Protein AF-R7CDP8-F1 (afdb_monomer_lite)

Foldseek 3Di:
DAAAEDEEEDELVCVQVVLVVLVVVVWAFPDWDWDQDLLRKIWIWTWTDDDRYIYIYIHTDQHAPPDEHEDCCVSPVVCLLVVQCCCFQARGHYPDRPDHPPNVSDDDPPPDGNVNRDDDPVSVVVSVVVVVVVVVVVVVVVVVVVVVVPPPDDDDDDDDDDDDDDDDPVVVVVVLVPDDPVVSVVVVVVVVVVVVVVVVVVVVVVPPPPPDD

pLDDT: mean 76.58, std 20.24, range [25.45, 97.56]

Radius of gyration: 33.91 Å; chains: 1; bounding box: 95×80×56 Å

Secondary structure (DSSP, 8-state):
---EEEEEE--GGGHHHHHHHHHHTT-EEEEEEEEE-TTS-EEEEEEEEETTEEEEEEEEEEPTTTSEEE--TTT-TTHHHHHHHHHHHH--EEE--SS--SS-SS---TT--SGGG---HHHHHHHHHHHHHHHHHHHHHHHHHHHHHSSS----------------THHHHHHHTTS-HHHHHHHHHHHHHHHHHHHHHHHHSSSSSS---

Sequence (213 aa):
MSLKQDFRPLALENLIDTCKEYKEKGYRLDQLLPKLERDNTITLIYTFVLDNEIVNFKIGGIIKNETVVPSVTELFIAAFVFENEAHELYGVNIEGNVLDFKGNFYKFPDGVEAPMTIISPEQLAAREKAAKIAAAKAAREAKAKASRESDGSNESTPDSKTESTGQNTEDLEAKLAGMDPEKAAKVRAAMEAKAKREAARGASAQSESKEGE

Structure (mmCIF, N/CA/C/O backbone):
data_AF-R7CDP8-F1
#
_entry.id   AF-R7CDP8-F1
#
loop_
_atom_site.group_PDB
_atom_site.id
_atom_site.type_symbol
_atom_site.label_atom_id
_atom_site.label_alt_id
_atom_site.label_comp_id
_atom_site.label_asym_id
_atom_site.label_entity_id
_atom_site.label_seq_id
_atom_site.pdbx_PDB_ins_code
_atom_site.Cartn_x
_atom_site.Cartn_y
_atom_site.Cartn_z
_atom_site.occupancy
_atom_site.B_iso_or_equiv
_atom_site.auth_seq_id
_atom_site.auth_comp_id
_atom_site.auth_asym_id
_atom_site.auth_atom_id
_atom_site.pdbx_PDB_model_num
ATOM 1 N N . MET A 1 1 ? -29.433 9.570 6.180 1.00 68.62 1 MET A N 1
ATOM 2 C CA . MET A 1 1 ? -28.187 10.082 6.793 1.00 68.62 1 MET A CA 1
ATOM 3 C C . MET A 1 1 ? -27.175 10.298 5.676 1.00 68.62 1 MET A C 1
ATOM 5 O O . MET A 1 1 ? -27.194 9.515 4.738 1.00 68.62 1 MET A O 1
ATOM 9 N N . SER A 1 2 ? -26.375 11.369 5.718 1.00 85.75 2 SER A N 1
ATOM 10 C CA . SER A 1 2 ? -25.361 11.640 4.684 1.00 85.75 2 SER A CA 1
ATOM 11 C C . SER A 1 2 ? -24.084 10.867 4.994 1.00 85.75 2 SER A C 1
ATOM 13 O O . SER A 1 2 ? -23.598 10.938 6.121 1.00 85.75 2 SER A O 1
ATOM 15 N N . LEU A 1 3 ? -23.542 10.174 3.995 1.00 91.31 3 LEU A N 1
ATOM 16 C CA . LEU A 1 3 ? -22.223 9.551 4.067 1.00 91.31 3 LEU A CA 1
ATOM 17 C C . LEU A 1 3 ? -21.148 10.641 4.187 1.00 91.31 3 LEU A C 1
ATOM 19 O O . LEU A 1 3 ? -21.213 11.647 3.474 1.00 91.31 3 LEU A O 1
ATOM 23 N N . LYS A 1 4 ? -20.175 10.453 5.081 1.00 93.12 4 LYS A N 1
ATOM 24 C CA . LYS A 1 4 ? -18.991 11.309 5.213 1.00 93.12 4 LYS A CA 1
ATOM 25 C C . LYS A 1 4 ? -17.770 10.513 4.785 1.00 93.12 4 LYS A C 1
ATOM 27 O O . LYS A 1 4 ? -17.498 9.466 5.360 1.00 93.12 4 LYS A O 1
ATOM 32 N N . GLN A 1 5 ? -17.043 11.017 3.796 1.00 95.12 5 GLN A N 1
ATOM 33 C CA . GLN A 1 5 ? -15.821 10.390 3.312 1.00 95.12 5 GLN A CA 1
ATOM 34 C C . GLN A 1 5 ? -14.674 11.390 3.342 1.00 95.12 5 GLN A C 1
ATOM 36 O O . GLN A 1 5 ? -14.815 12.507 2.846 1.00 95.12 5 GLN A O 1
ATOM 41 N N . ASP A 1 6 ? -13.544 10.965 3.897 1.00 94.19 6 ASP A N 1
ATOM 42 C CA . ASP A 1 6 ? -12.337 11.775 4.007 1.00 94.19 6 ASP A CA 1
ATOM 43 C C . ASP A 1 6 ? -11.103 11.015 3.506 1.00 94.19 6 ASP A C 1
ATOM 45 O O . ASP A 1 6 ? -11.045 9.782 3.565 1.00 94.19 6 ASP A O 1
ATOM 49 N N . PHE A 1 7 ? -10.118 11.755 2.998 1.00 96.06 7 PHE A N 1
ATOM 50 C CA . PHE A 1 7 ? -8.850 11.224 2.504 1.00 96.06 7 PHE A CA 1
ATOM 51 C C . PHE A 1 7 ? -7.688 11.964 3.158 1.00 96.06 7 PHE A C 1
ATOM 53 O O . PHE A 1 7 ? -7.497 13.157 2.929 1.00 96.06 7 PHE A O 1
ATOM 60 N N . ARG A 1 8 ? -6.868 11.234 3.912 1.00 96.06 8 ARG A N 1
ATOM 61 C CA . ARG A 1 8 ? -5.763 11.787 4.697 1.00 96.06 8 ARG A CA 1
ATOM 62 C C . ARG A 1 8 ? -4.434 11.185 4.255 1.00 96.06 8 ARG A C 1
ATOM 64 O O . ARG A 1 8 ? -4.383 9.985 3.992 1.00 96.06 8 ARG A O 1
ATOM 71 N N . PRO A 1 9 ? -3.356 11.976 4.165 1.00 96.56 9 PRO A N 1
ATOM 72 C CA . PRO A 1 9 ? -2.021 11.410 4.039 1.00 96.56 9 PRO A CA 1
ATOM 73 C C . PRO A 1 9 ? -1.646 10.685 5.338 1.00 96.56 9 PRO A C 1
ATOM 75 O O . PRO A 1 9 ? -2.019 11.121 6.427 1.00 96.56 9 PRO A O 1
ATOM 78 N N . LEU A 1 10 ? -0.900 9.593 5.216 1.00 96.12 10 LEU A N 1
ATOM 79 C CA . LEU A 1 10 ? -0.328 8.856 6.333 1.00 96.12 10 LEU A CA 1
ATOM 80 C C . LEU A 1 10 ? 1.113 8.481 5.987 1.00 96.12 10 LEU A C 1
ATOM 82 O O . LEU A 1 10 ? 1.390 8.021 4.881 1.00 96.12 10 LEU A O 1
ATOM 86 N N . ALA A 1 11 ? 2.026 8.709 6.927 1.00 95.69 11 ALA A N 1
ATOM 87 C CA . ALA A 1 11 ? 3.403 8.251 6.801 1.00 95.69 11 ALA A CA 1
ATOM 88 C C . ALA A 1 11 ? 3.482 6.755 7.135 1.00 95.69 11 ALA A C 1
ATOM 90 O O . ALA A 1 11 ? 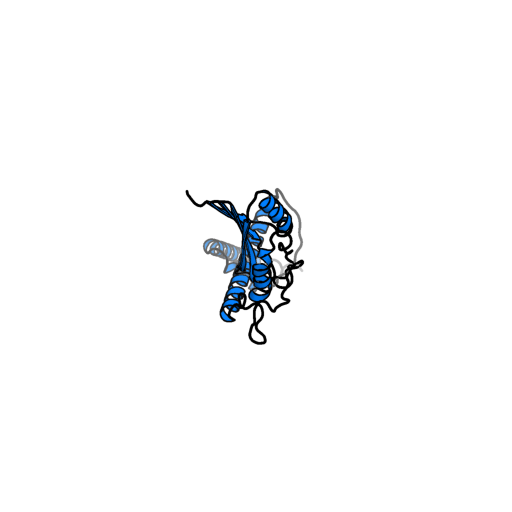2.752 6.282 8.010 1.00 95.69 11 ALA A O 1
ATOM 91 N N . LEU A 1 12 ? 4.345 6.015 6.437 1.00 93.62 12 LEU A N 1
ATOM 92 C CA . LEU A 1 12 ? 4.417 4.555 6.541 1.00 93.62 12 LEU A CA 1
ATOM 93 C C . LEU A 1 12 ? 4.758 4.097 7.965 1.00 93.62 12 LEU A C 1
ATOM 95 O O . LEU A 1 12 ? 4.159 3.153 8.471 1.00 93.62 12 LEU A O 1
ATOM 99 N N . GLU A 1 13 ? 5.656 4.811 8.639 1.00 94.62 13 GLU A N 1
ATOM 100 C CA . GLU A 1 13 ? 6.064 4.561 10.021 1.00 94.62 13 GLU A CA 1
ATOM 101 C C . GLU A 1 13 ? 4.899 4.621 11.022 1.00 94.62 13 GLU A C 1
ATOM 103 O O . GLU A 1 13 ? 4.917 3.926 12.033 1.00 94.62 13 GLU A O 1
ATOM 108 N N . ASN A 1 14 ? 3.849 5.387 10.711 1.00 95.44 14 ASN A N 1
ATOM 109 C CA . ASN A 1 14 ? 2.683 5.566 11.575 1.00 95.44 14 ASN A CA 1
ATOM 110 C C . ASN A 1 14 ? 1.542 4.585 11.247 1.00 95.44 14 ASN A C 1
ATOM 112 O O . ASN A 1 14 ? 0.471 4.670 11.856 1.00 95.44 14 ASN A O 1
ATOM 116 N N . LEU A 1 15 ? 1.729 3.675 10.280 1.00 94.50 15 LEU A N 1
ATOM 117 C CA . LEU A 1 15 ? 0.687 2.758 9.807 1.00 94.50 15 LEU A CA 1
ATOM 118 C C . LEU A 1 15 ? 0.131 1.888 10.937 1.00 94.50 15 LEU A C 1
ATOM 120 O O . LEU A 1 15 ? -1.082 1.854 11.151 1.00 94.50 15 LEU A O 1
ATOM 124 N N . ILE A 1 16 ? 1.010 1.202 11.668 1.00 95.38 16 ILE A N 1
ATOM 125 C CA . ILE A 1 16 ? 0.607 0.246 12.706 1.00 95.38 16 ILE A CA 1
ATOM 126 C C . ILE A 1 16 ? -0.100 0.952 13.863 1.00 95.38 16 ILE A C 1
ATOM 128 O O . ILE A 1 16 ? -1.142 0.483 14.321 1.00 95.38 16 ILE A O 1
ATOM 132 N N . ASP A 1 17 ? 0.421 2.095 14.304 1.00 96.44 17 ASP A N 1
ATOM 133 C CA . ASP A 1 17 ? -0.170 2.846 15.412 1.00 96.44 17 ASP A CA 1
ATOM 134 C C . ASP A 1 17 ? -1.534 3.430 15.029 1.00 96.44 17 ASP A C 1
ATOM 136 O O . ASP A 1 17 ? -2.492 3.301 15.791 1.00 96.44 17 ASP A O 1
ATOM 140 N N . THR A 1 18 ? -1.673 3.940 13.801 1.00 95.25 18 THR A N 1
ATOM 141 C CA . THR A 1 18 ? -2.971 4.390 13.272 1.00 95.25 18 THR A CA 1
ATOM 142 C C . THR A 1 18 ? -3.966 3.229 13.194 1.00 95.25 18 THR A C 1
ATOM 144 O O . THR A 1 18 ? -5.123 3.370 13.585 1.00 95.25 18 THR A O 1
ATOM 147 N N . CYS A 1 19 ? -3.530 2.052 12.738 1.00 95.25 19 CYS A N 1
ATOM 148 C CA . CYS A 1 19 ? -4.379 0.863 12.676 1.00 95.25 19 CYS A CA 1
ATOM 149 C C . CYS A 1 19 ? -4.871 0.426 14.063 1.00 95.25 19 CYS A C 1
ATOM 151 O O . CYS A 1 19 ? -6.047 0.085 14.210 1.00 95.25 19 CYS A O 1
ATOM 153 N N . LYS A 1 20 ? -4.004 0.462 15.084 1.00 95.62 20 LYS A N 1
ATOM 154 C CA . LYS A 1 20 ? -4.381 0.177 16.479 1.00 95.62 20 LYS A CA 1
ATOM 155 C C . LYS A 1 20 ? -5.395 1.191 16.995 1.00 95.62 20 LYS A C 1
ATOM 157 O O . LYS A 1 20 ? -6.452 0.791 17.475 1.00 95.62 20 LYS A O 1
ATOM 162 N N . GLU A 1 21 ? -5.119 2.482 16.819 1.00 96.38 21 GLU A N 1
ATOM 163 C CA . GLU A 1 21 ? -5.999 3.565 17.265 1.00 96.38 21 GLU A CA 1
ATOM 164 C C . GLU A 1 21 ? -7.402 3.447 16.644 1.00 96.38 21 GLU A C 1
ATOM 166 O O . GLU A 1 21 ? -8.415 3.562 17.335 1.00 96.38 21 GLU A O 1
ATOM 171 N N . TYR A 1 22 ? -7.491 3.185 15.337 1.00 95.06 22 TYR A N 1
ATOM 172 C CA . TYR A 1 22 ? -8.781 3.052 14.656 1.00 95.06 22 TYR A CA 1
ATOM 173 C C . TYR A 1 22 ? -9.522 1.773 15.055 1.00 95.06 22 TYR A C 1
ATOM 175 O O . TYR A 1 22 ? -10.747 1.807 15.198 1.00 95.06 22 TYR A O 1
ATOM 183 N N . LYS A 1 23 ? -8.803 0.677 15.323 1.00 93.94 23 LYS A N 1
ATOM 184 C CA . LYS A 1 23 ? -9.395 -0.544 15.885 1.00 93.94 23 LYS A CA 1
ATOM 185 C C . LYS A 1 23 ? -10.000 -0.292 17.267 1.00 93.94 23 LYS A C 1
ATOM 187 O O . LYS A 1 23 ? -11.128 -0.708 17.517 1.00 93.94 23 LYS A O 1
ATOM 192 N N . GLU A 1 24 ? -9.284 0.411 18.145 1.00 95.88 24 GLU A N 1
ATOM 193 C CA . GLU A 1 24 ? -9.761 0.768 19.491 1.00 95.88 24 GLU A CA 1
ATOM 194 C C . GLU A 1 24 ? -10.979 1.697 19.451 1.00 95.88 24 GLU A C 1
ATOM 196 O O . GLU A 1 24 ? -11.905 1.544 20.246 1.00 95.88 24 GLU A O 1
ATOM 201 N N . LYS A 1 25 ? -11.032 2.608 18.473 1.00 95.00 25 LYS A N 1
ATOM 202 C CA . LYS A 1 25 ? -12.205 3.456 18.201 1.00 95.00 25 LYS A CA 1
ATOM 203 C C . LYS A 1 25 ? -13.404 2.695 17.616 1.00 95.00 25 LYS A C 1
ATOM 205 O O . LYS A 1 25 ? -14.464 3.291 17.448 1.00 95.00 25 LYS A O 1
ATOM 210 N N . GLY A 1 26 ? -13.252 1.409 17.294 1.00 94.94 26 GLY A N 1
ATOM 211 C CA . GLY A 1 26 ? -14.312 0.558 16.750 1.00 94.94 26 GLY A CA 1
ATOM 212 C C . GLY A 1 26 ? -14.450 0.591 15.226 1.00 94.94 26 GLY A C 1
ATOM 213 O O . GLY A 1 26 ? -15.392 0.004 14.695 1.00 94.94 26 GLY A O 1
ATOM 214 N N . TYR A 1 27 ? -13.529 1.238 14.505 1.00 95.88 27 TYR A N 1
ATOM 215 C CA . TYR A 1 27 ? -13.536 1.206 13.045 1.00 95.88 27 TYR A CA 1
ATOM 216 C C . TYR A 1 27 ? -13.178 -0.184 12.528 1.00 95.88 27 TYR A C 1
ATOM 218 O O . TYR A 1 27 ? -12.315 -0.884 13.066 1.00 95.88 27 TYR A O 1
ATOM 226 N N . ARG A 1 28 ? -13.805 -0.557 11.414 1.00 94.88 28 ARG A N 1
ATOM 227 C CA . ARG A 1 28 ? -13.456 -1.762 10.662 1.00 94.88 28 ARG A CA 1
ATOM 228 C C . ARG A 1 28 ? -12.582 -1.378 9.478 1.00 94.88 28 ARG A C 1
ATOM 230 O O . ARG A 1 28 ? -12.890 -0.406 8.792 1.00 94.88 28 ARG A O 1
ATOM 237 N N . LEU A 1 29 ? -11.518 -2.139 9.238 1.00 95.31 29 LEU A N 1
ATOM 238 C CA . LEU A 1 29 ? -10.772 -2.061 7.986 1.00 95.31 29 LEU A CA 1
ATOM 239 C C . LEU A 1 29 ? -11.615 -2.723 6.890 1.00 95.31 29 LEU A C 1
ATOM 241 O O . LEU A 1 29 ? -11.858 -3.927 6.948 1.00 95.31 29 LEU A O 1
ATOM 245 N N . ASP A 1 30 ? -12.094 -1.924 5.943 1.00 94.25 30 ASP A N 1
ATOM 246 C CA . ASP A 1 30 ? -12.987 -2.363 4.864 1.00 94.25 30 ASP A CA 1
ATOM 247 C C . ASP A 1 30 ? -12.199 -2.745 3.606 1.00 94.25 30 ASP A C 1
ATOM 249 O O . ASP A 1 30 ? -12.512 -3.731 2.943 1.00 94.25 30 ASP A O 1
ATOM 253 N N . GLN A 1 31 ? -11.128 -1.999 3.313 1.00 93.19 31 GLN A N 1
ATOM 254 C CA . GLN A 1 31 ? -10.303 -2.218 2.129 1.00 93.19 31 GLN A CA 1
ATOM 255 C C . GLN A 1 31 ? -8.852 -1.768 2.345 1.00 93.19 31 GLN A C 1
ATOM 257 O O . GLN A 1 31 ? -8.588 -0.770 3.019 1.00 93.19 31 GLN A O 1
ATOM 262 N N . LEU A 1 32 ? -7.920 -2.475 1.700 1.00 95.06 32 LEU A N 1
ATOM 263 C CA . LEU A 1 32 ? -6.575 -1.995 1.382 1.00 95.06 32 LEU A CA 1
ATOM 264 C C . LEU A 1 32 ? -6.435 -2.009 -0.143 1.00 95.06 32 LEU A C 1
ATOM 266 O O . LEU A 1 32 ? -6.556 -3.053 -0.777 1.00 95.06 32 LEU A O 1
ATOM 270 N N . LEU A 1 33 ? -6.228 -0.834 -0.737 1.00 94.75 33 LEU A N 1
ATOM 271 C CA . LEU A 1 33 ? -6.136 -0.659 -2.185 1.00 94.75 33 LEU A CA 1
ATOM 272 C C . LEU A 1 33 ? -4.744 -0.158 -2.586 1.00 94.75 33 LEU A C 1
ATOM 274 O O . LEU A 1 33 ? -4.407 0.994 -2.297 1.00 94.75 33 LEU A O 1
ATOM 278 N N . PRO A 1 34 ? -3.963 -0.961 -3.320 1.00 94.88 34 PRO A N 1
ATOM 279 C CA . PRO A 1 34 ? -2.775 -0.489 -4.009 1.00 94.88 34 PRO A CA 1
ATOM 280 C C . PRO A 1 34 ? -3.145 0.273 -5.281 1.00 94.88 34 PRO A C 1
ATOM 282 O O . PRO A 1 34 ? -3.986 -0.146 -6.079 1.00 94.88 34 PRO A O 1
ATOM 285 N N . LYS A 1 35 ? -2.471 1.393 -5.511 1.00 93.69 35 LYS A N 1
ATOM 286 C CA . LYS A 1 35 ? -2.609 2.200 -6.720 1.00 93.69 35 LYS A CA 1
ATOM 287 C C . LYS A 1 35 ? -1.232 2.510 -7.284 1.00 93.69 35 LYS A C 1
ATOM 289 O O . LYS A 1 35 ? -0.433 3.171 -6.630 1.00 93.69 35 LYS A O 1
ATOM 294 N N . LEU A 1 36 ? -0.980 2.084 -8.520 1.00 91.62 36 LEU A N 1
ATOM 295 C CA . LEU A 1 36 ? 0.215 2.489 -9.255 1.00 91.62 36 LEU A CA 1
ATOM 296 C C . LEU A 1 36 ? 0.100 3.967 -9.653 1.00 91.62 36 LEU A C 1
ATOM 298 O O . LEU A 1 36 ? -0.833 4.369 -10.356 1.00 91.62 36 LEU A O 1
ATOM 302 N N . GLU A 1 37 ? 1.069 4.769 -9.236 1.00 90.44 37 GLU A N 1
ATOM 303 C CA . GLU A 1 37 ? 1.165 6.176 -9.588 1.00 90.44 37 GLU A CA 1
ATOM 304 C C . GLU A 1 37 ? 1.924 6.392 -10.908 1.00 90.44 37 GLU A C 1
ATOM 306 O O . GLU A 1 37 ? 2.454 5.480 -11.557 1.00 90.44 37 GLU A O 1
ATOM 311 N N . ARG A 1 38 ? 1.918 7.643 -11.380 1.00 85.00 38 ARG A N 1
ATOM 312 C CA . ARG A 1 38 ? 2.560 8.016 -12.651 1.00 85.00 38 ARG A CA 1
ATOM 313 C C . ARG A 1 38 ? 4.085 7.947 -12.600 1.00 85.00 38 ARG A C 1
ATOM 315 O O . ARG A 1 38 ? 4.700 7.756 -13.644 1.00 85.00 38 ARG A O 1
ATOM 322 N N . ASP A 1 39 ? 4.659 8.105 -11.417 1.00 83.62 39 ASP A N 1
ATOM 323 C CA . ASP A 1 39 ? 6.095 8.050 -11.132 1.00 83.62 39 ASP A CA 1
ATOM 324 C C . ASP A 1 39 ? 6.602 6.626 -10.839 1.00 83.62 39 ASP A C 1
ATOM 326 O O . ASP A 1 39 ? 7.742 6.455 -10.427 1.00 83.62 39 ASP A O 1
ATOM 330 N N . ASN A 1 40 ? 5.768 5.608 -11.088 1.00 83.56 40 ASN A N 1
ATOM 331 C CA . ASN A 1 40 ? 6.022 4.189 -10.820 1.00 83.56 40 ASN A CA 1
ATOM 332 C C . ASN A 1 40 ? 6.113 3.813 -9.336 1.00 83.56 40 ASN A C 1
ATOM 334 O O . ASN A 1 40 ? 6.419 2.659 -9.031 1.00 83.56 40 ASN A O 1
ATOM 338 N N . THR A 1 41 ? 5.788 4.732 -8.428 1.00 91.44 41 THR A N 1
ATOM 339 C CA . THR A 1 41 ? 5.554 4.390 -7.024 1.00 91.44 41 THR A CA 1
ATOM 340 C C . THR A 1 41 ? 4.155 3.810 -6.844 1.00 91.44 41 THR A C 1
ATOM 342 O O . THR A 1 41 ? 3.268 3.968 -7.689 1.00 91.44 41 THR A O 1
ATOM 345 N N . ILE A 1 42 ? 3.948 3.109 -5.740 1.00 93.94 42 ILE A N 1
ATOM 346 C CA . ILE A 1 42 ? 2.654 2.584 -5.334 1.00 93.94 42 ILE A CA 1
ATOM 347 C C . ILE A 1 42 ? 2.158 3.426 -4.161 1.00 93.94 42 ILE A C 1
ATOM 349 O O . ILE A 1 42 ? 2.903 3.758 -3.240 1.00 93.94 42 ILE A O 1
ATOM 353 N N . THR A 1 43 ? 0.882 3.791 -4.208 1.00 96.06 43 THR A N 1
ATOM 354 C CA . THR A 1 43 ? 0.165 4.348 -3.064 1.00 96.06 43 THR A CA 1
ATOM 355 C C . THR A 1 43 ? -0.749 3.277 -2.495 1.00 96.06 43 THR A C 1
ATOM 357 O O . THR A 1 43 ? -1.578 2.733 -3.222 1.00 96.06 43 THR A O 1
ATOM 360 N N . LEU A 1 44 ? -0.620 2.988 -1.204 1.00 96.56 44 LEU A N 1
ATOM 361 C CA . LEU A 1 44 ? -1.543 2.132 -0.469 1.00 96.56 44 LEU A CA 1
ATOM 362 C C . LEU A 1 44 ? -2.620 2.991 0.183 1.00 96.56 44 LEU A C 1
ATOM 364 O O . LEU A 1 44 ? -2.319 3.979 0.854 1.00 96.56 44 LEU A O 1
ATOM 368 N N . ILE A 1 45 ? -3.879 2.624 -0.025 1.00 97.00 45 ILE A N 1
ATOM 369 C CA . ILE A 1 45 ? -5.029 3.302 0.565 1.00 97.00 45 ILE A CA 1
ATOM 370 C C . ILE A 1 45 ? -5.697 2.350 1.550 1.00 97.00 45 ILE A C 1
ATOM 372 O O . ILE A 1 45 ? -6.252 1.338 1.134 1.00 97.00 45 ILE A O 1
ATOM 376 N N . TYR A 1 46 ? -5.649 2.686 2.837 1.00 96.62 46 TYR A N 1
ATOM 377 C CA . TYR A 1 46 ? -6.325 1.952 3.906 1.00 96.62 46 TYR A CA 1
ATOM 378 C C . TYR A 1 46 ? -7.653 2.631 4.221 1.00 96.62 46 TYR A C 1
ATOM 380 O O . TYR A 1 46 ? -7.677 3.790 4.641 1.00 96.62 46 TYR A O 1
ATOM 388 N N . THR A 1 47 ? -8.754 1.916 4.020 1.00 96.75 47 THR A N 1
ATOM 389 C CA . THR A 1 47 ? -10.108 2.438 4.201 1.00 96.75 47 THR A CA 1
ATOM 390 C C . THR A 1 47 ? -10.722 1.879 5.475 1.00 96.75 47 THR A C 1
ATOM 392 O O . THR A 1 47 ? -10.943 0.676 5.603 1.00 96.75 47 THR A O 1
ATOM 395 N N . PHE A 1 48 ? -11.028 2.773 6.410 1.00 96.38 48 PHE A N 1
ATOM 396 C CA . PHE A 1 48 ? -11.682 2.471 7.675 1.00 96.38 48 PHE A CA 1
ATOM 397 C C . PHE A 1 48 ? -13.119 2.976 7.665 1.00 96.38 48 PHE A C 1
ATOM 399 O O . PHE A 1 48 ? -13.372 4.118 7.282 1.00 96.38 48 PHE A O 1
ATOM 406 N N . VAL A 1 49 ? -14.050 2.143 8.126 1.00 95.75 49 VAL A N 1
ATOM 407 C CA . VAL A 1 49 ? -15.483 2.453 8.139 1.00 95.75 49 VAL A CA 1
ATOM 408 C C . VAL A 1 49 ? -16.059 2.283 9.542 1.00 95.75 49 VAL A C 1
ATOM 410 O O . VAL A 1 49 ? -15.868 1.243 10.182 1.00 95.75 49 VAL A O 1
ATOM 413 N N . LEU A 1 50 ? -16.801 3.295 9.992 1.00 95.25 50 LEU A N 1
ATOM 414 C CA . LEU A 1 50 ? -17.622 3.273 11.202 1.00 95.25 50 LEU A CA 1
ATOM 415 C C . LEU A 1 50 ? -18.948 3.988 10.915 1.00 95.25 50 LEU A C 1
ATOM 417 O O . LEU A 1 50 ? -18.967 5.177 10.603 1.00 95.25 50 LEU A O 1
ATOM 421 N N . ASP A 1 51 ? -20.062 3.261 11.002 1.00 93.06 51 ASP A N 1
ATOM 422 C CA . ASP A 1 51 ? -21.404 3.745 10.660 1.00 93.06 51 ASP A CA 1
ATOM 423 C C . ASP A 1 51 ? -21.476 4.425 9.277 1.00 93.06 51 ASP A C 1
ATOM 425 O O . ASP A 1 51 ? -21.430 3.752 8.250 1.00 93.06 51 ASP A O 1
ATOM 429 N N . ASN A 1 52 ? -21.587 5.758 9.243 1.00 92.75 52 ASN A N 1
ATOM 430 C CA . ASN A 1 52 ? -21.654 6.569 8.021 1.00 92.75 52 ASN A CA 1
ATOM 431 C C . ASN A 1 52 ? -20.361 7.364 7.761 1.00 92.75 52 ASN A C 1
ATOM 433 O O . ASN A 1 52 ? -20.369 8.291 6.946 1.00 92.75 52 ASN A O 1
ATOM 437 N N . GLU A 1 53 ? -19.283 7.063 8.483 1.00 95.06 53 GLU A N 1
ATOM 438 C CA . GLU A 1 53 ? -17.974 7.695 8.345 1.00 95.06 53 GLU A CA 1
ATOM 439 C C . GLU A 1 53 ? -16.983 6.736 7.682 1.00 95.06 53 GLU A C 1
ATOM 441 O O . GLU A 1 53 ? -16.791 5.602 8.123 1.00 95.06 53 GLU A O 1
ATOM 446 N N . ILE A 1 54 ? -16.351 7.213 6.610 1.00 96.44 54 ILE A N 1
ATOM 447 C CA . ILE A 1 54 ? -15.314 6.512 5.858 1.00 96.44 54 ILE A CA 1
ATOM 448 C C . ILE A 1 54 ? -14.044 7.360 5.887 1.00 96.44 54 ILE A C 1
ATOM 450 O O . ILE A 1 54 ? -14.006 8.464 5.336 1.00 96.44 54 ILE A O 1
ATOM 454 N N . VAL A 1 55 ? -12.979 6.827 6.475 1.00 96.75 55 VAL A N 1
ATOM 455 C CA . VAL A 1 55 ? -11.665 7.475 6.536 1.00 96.75 55 VAL A CA 1
ATOM 456 C C . VAL A 1 55 ? -10.683 6.686 5.684 1.00 96.75 55 VAL A C 1
ATOM 458 O O . VAL A 1 55 ? -10.484 5.495 5.897 1.00 96.75 55 VAL A O 1
ATOM 461 N N . ASN A 1 56 ? -10.063 7.348 4.712 1.00 97.12 56 ASN A N 1
ATOM 462 C CA . ASN A 1 56 ? -9.101 6.738 3.801 1.00 97.12 56 ASN A CA 1
ATOM 463 C C . ASN A 1 56 ? -7.705 7.298 4.076 1.00 97.12 56 ASN A C 1
ATOM 465 O O . ASN A 1 56 ? -7.452 8.476 3.813 1.00 97.12 56 ASN A O 1
ATOM 469 N N . PHE A 1 57 ? -6.788 6.466 4.553 1.00 97.56 57 PHE A N 1
ATOM 470 C CA . PHE A 1 57 ? -5.389 6.832 4.742 1.00 97.56 57 PHE A CA 1
ATOM 471 C C . PHE A 1 57 ? -4.563 6.468 3.519 1.00 97.56 57 PHE A C 1
ATOM 473 O O . PHE A 1 57 ? -4.569 5.320 3.091 1.00 97.56 57 PHE A O 1
ATOM 480 N N . LYS A 1 58 ? -3.849 7.444 2.960 1.00 97.50 58 LYS A N 1
ATOM 481 C CA . LYS A 1 58 ? -2.990 7.280 1.786 1.00 97.50 58 LYS A CA 1
ATOM 482 C C . LYS A 1 58 ? -1.530 7.261 2.208 1.00 97.50 58 LYS A C 1
ATOM 484 O O . LYS A 1 58 ? -1.025 8.277 2.682 1.00 97.50 58 LYS A O 1
ATOM 489 N N . ILE A 1 59 ? -0.863 6.147 1.951 1.00 96.44 59 ILE A N 1
ATOM 490 C CA . ILE A 1 59 ? 0.578 5.981 2.117 1.00 96.44 59 ILE A CA 1
ATOM 491 C C . ILE A 1 59 ? 1.188 5.931 0.721 1.00 96.44 59 ILE A C 1
ATOM 493 O O . ILE A 1 59 ? 1.000 4.956 -0.000 1.00 96.44 59 ILE A O 1
ATOM 497 N N . GLY A 1 60 ? 1.845 7.013 0.312 1.00 94.44 60 GLY A N 1
ATOM 498 C CA . GLY A 1 60 ? 2.489 7.121 -1.000 1.00 94.44 60 GLY A CA 1
ATOM 499 C C . GLY A 1 60 ? 3.974 6.764 -0.963 1.00 94.44 60 GLY A C 1
ATOM 500 O O . GLY A 1 60 ? 4.564 6.654 0.108 1.00 94.44 60 GLY A O 1
ATOM 501 N N . GLY A 1 61 ? 4.585 6.649 -2.145 1.00 90.75 61 GLY A N 1
ATOM 502 C CA . GLY A 1 61 ? 6.036 6.484 -2.276 1.00 90.75 61 GLY A CA 1
ATOM 503 C C . GLY A 1 61 ? 6.547 5.060 -2.052 1.00 90.75 61 GLY A C 1
ATOM 504 O O . GLY A 1 61 ? 7.743 4.886 -1.853 1.00 90.75 61 GLY A O 1
ATOM 505 N N . ILE A 1 62 ? 5.677 4.047 -2.098 1.00 92.50 62 ILE A N 1
ATOM 506 C CA . ILE A 1 62 ? 6.091 2.647 -1.971 1.00 92.50 62 ILE A CA 1
ATOM 507 C C . ILE A 1 62 ? 6.787 2.216 -3.263 1.00 92.50 62 ILE A C 1
ATOM 509 O O . ILE A 1 62 ? 6.194 2.248 -4.344 1.00 92.50 62 ILE A O 1
ATOM 513 N N . ILE A 1 63 ? 8.049 1.814 -3.158 1.00 89.81 63 ILE A N 1
ATOM 514 C CA . ILE A 1 63 ? 8.847 1.311 -4.275 1.00 89.81 63 ILE A CA 1
ATOM 515 C C . ILE A 1 63 ? 8.826 -0.218 -4.234 1.00 89.81 63 ILE A C 1
ATOM 517 O O . ILE A 1 63 ? 9.078 -0.828 -3.192 1.00 89.81 63 ILE A O 1
ATOM 521 N N . LYS A 1 64 ? 8.523 -0.844 -5.376 1.00 85.56 64 LYS A N 1
ATOM 522 C CA . LYS A 1 64 ? 8.470 -2.308 -5.506 1.00 85.56 64 LYS A CA 1
ATOM 523 C C . LYS A 1 64 ? 9.790 -2.939 -5.081 1.00 85.56 64 LYS A C 1
ATOM 525 O O . LYS A 1 64 ? 10.844 -2.455 -5.484 1.00 85.56 64 LYS A O 1
ATOM 530 N N . ASN A 1 65 ? 9.720 -4.035 -4.332 1.00 79.12 65 ASN A N 1
ATOM 531 C CA . ASN A 1 65 ? 10.875 -4.806 -3.847 1.00 79.12 65 ASN A CA 1
ATOM 532 C C . ASN A 1 65 ? 11.911 -4.020 -3.008 1.00 79.12 65 ASN A C 1
ATOM 534 O O . ASN A 1 65 ? 12.935 -4.589 -2.643 1.00 79.12 65 ASN A O 1
ATOM 538 N N . GLU A 1 66 ? 11.668 -2.746 -2.689 1.00 88.62 66 GLU A N 1
ATOM 539 C CA . GLU A 1 66 ? 12.576 -1.903 -1.900 1.00 88.62 66 GLU A CA 1
ATOM 540 C C . GLU A 1 66 ? 11.902 -1.453 -0.604 1.00 88.62 66 GLU A C 1
ATOM 542 O O . GLU A 1 66 ? 12.444 -1.636 0.484 1.00 88.62 66 GLU A O 1
ATOM 547 N N . THR A 1 67 ? 10.694 -0.895 -0.699 1.00 91.75 67 THR A N 1
ATOM 548 C CA . THR A 1 67 ? 9.961 -0.440 0.480 1.00 91.75 67 THR A CA 1
ATOM 549 C C . THR A 1 67 ? 9.246 -1.610 1.144 1.00 91.75 67 THR A C 1
ATOM 551 O O . THR A 1 67 ? 8.339 -2.200 0.558 1.00 91.75 67 THR A O 1
ATOM 554 N N . VAL A 1 68 ? 9.636 -1.911 2.382 1.00 94.00 68 VAL A N 1
ATOM 555 C CA . VAL A 1 68 ? 8.975 -2.903 3.237 1.00 94.00 68 VAL A CA 1
ATOM 556 C C . VAL A 1 68 ? 7.771 -2.261 3.919 1.00 94.00 68 VAL A C 1
ATOM 558 O O . VAL A 1 68 ? 7.909 -1.257 4.618 1.00 94.00 68 VAL A O 1
ATOM 561 N N . VAL A 1 69 ? 6.592 -2.848 3.738 1.00 94.06 69 VAL A N 1
ATOM 562 C CA . VAL A 1 69 ? 5.353 -2.435 4.400 1.00 94.06 69 VAL A CA 1
ATOM 563 C C . VAL A 1 69 ? 5.028 -3.443 5.505 1.00 94.06 69 VAL A C 1
ATOM 565 O O . VAL A 1 69 ? 4.955 -4.640 5.226 1.00 94.06 69 VAL A O 1
ATOM 568 N N . PRO A 1 70 ? 4.826 -3.008 6.761 1.00 95.19 70 PRO A N 1
ATOM 569 C CA . PRO A 1 70 ? 4.463 -3.927 7.827 1.00 95.19 70 PRO A CA 1
ATOM 570 C C . PRO A 1 70 ? 3.009 -4.392 7.663 1.00 95.19 70 PRO A C 1
ATOM 572 O O . PRO A 1 70 ? 2.115 -3.592 7.370 1.00 95.19 70 PRO A O 1
ATOM 575 N N . SER A 1 71 ? 2.776 -5.683 7.880 1.00 94.56 71 SER A N 1
ATOM 576 C CA . SER A 1 71 ? 1.448 -6.291 7.849 1.00 94.56 71 SER A CA 1
ATOM 577 C C . SER A 1 71 ? 0.581 -5.792 9.000 1.00 94.56 71 SER A C 1
ATOM 579 O O . SER A 1 71 ? 1.031 -5.598 10.131 1.00 94.56 71 SER A O 1
ATOM 581 N N . VAL A 1 72 ? -0.708 -5.639 8.719 1.00 94.31 72 VAL A N 1
ATOM 582 C CA . VAL A 1 72 ? -1.745 -5.320 9.700 1.00 94.31 72 VAL A CA 1
ATOM 583 C C . VAL A 1 72 ? -2.605 -6.539 10.039 1.00 94.31 72 VAL A C 1
ATOM 585 O O . VAL A 1 72 ? -3.578 -6.401 10.782 1.00 94.31 72 VAL A O 1
ATOM 588 N N . THR A 1 73 ? -2.270 -7.736 9.542 1.00 93.06 73 THR A N 1
ATOM 589 C CA . THR A 1 73 ? -3.072 -8.961 9.744 1.00 93.06 73 THR A CA 1
ATOM 590 C C . THR A 1 73 ? -3.223 -9.387 11.201 1.00 93.06 73 THR A C 1
ATOM 592 O O . THR A 1 73 ? -4.273 -9.917 11.564 1.00 93.06 73 THR A O 1
ATOM 595 N N . GLU A 1 74 ? -2.249 -9.096 12.067 1.00 91.50 74 GLU A N 1
ATOM 596 C CA . GLU A 1 74 ? -2.391 -9.315 13.516 1.00 91.50 74 GLU A CA 1
ATOM 597 C C . GLU A 1 74 ? -3.522 -8.467 14.126 1.00 91.50 74 GLU A C 1
ATOM 599 O O . GLU A 1 74 ? -4.201 -8.876 15.072 1.00 91.50 74 GLU A O 1
ATOM 604 N N . LEU A 1 75 ? -3.758 -7.274 13.572 1.00 91.88 75 LEU A N 1
ATOM 605 C CA . LEU A 1 75 ? -4.823 -6.374 14.007 1.00 91.88 75 LEU A CA 1
ATOM 606 C C . LEU A 1 75 ? -6.136 -6.686 13.288 1.00 91.88 75 LEU A C 1
ATOM 608 O O . LEU A 1 75 ? -7.190 -6.736 13.926 1.00 91.88 75 LEU A O 1
ATOM 612 N N . PHE A 1 76 ? -6.079 -6.919 11.984 1.00 92.75 76 PHE A N 1
ATOM 613 C CA . PHE A 1 76 ? -7.228 -7.155 11.125 1.00 92.75 76 PHE A CA 1
ATOM 614 C C . PHE A 1 76 ? -6.971 -8.394 10.281 1.00 92.75 76 PHE A C 1
ATOM 616 O O . PHE A 1 76 ? -6.455 -8.289 9.175 1.00 92.75 76 PHE A O 1
ATOM 623 N N . ILE A 1 77 ? -7.374 -9.570 10.770 1.00 91.19 77 ILE A N 1
ATOM 624 C CA . ILE A 1 77 ? -7.100 -10.825 10.055 1.00 91.19 77 ILE A CA 1
ATOM 625 C C . ILE A 1 77 ? -7.611 -10.794 8.611 1.00 91.19 77 ILE A C 1
ATOM 627 O O . ILE A 1 77 ? -6.919 -11.264 7.723 1.00 91.19 77 ILE A O 1
ATOM 631 N N . ALA A 1 78 ? -8.753 -10.147 8.351 1.00 88.69 78 ALA A N 1
ATOM 632 C CA . ALA A 1 78 ? -9.321 -9.981 7.010 1.00 88.69 78 ALA A CA 1
ATOM 633 C C . ALA A 1 78 ? -8.387 -9.268 6.008 1.00 88.69 78 ALA A C 1
ATOM 635 O O . ALA A 1 78 ? -8.566 -9.429 4.804 1.00 88.69 78 ALA A O 1
ATOM 636 N N . ALA A 1 79 ? -7.372 -8.536 6.484 1.00 92.81 79 ALA A N 1
ATOM 637 C CA . ALA A 1 79 ? -6.375 -7.892 5.637 1.00 92.81 79 ALA A CA 1
ATOM 638 C C . ALA A 1 79 ? -5.508 -8.883 4.852 1.00 92.81 79 ALA A C 1
ATOM 640 O O . ALA A 1 79 ? -4.910 -8.478 3.860 1.00 92.81 79 ALA A O 1
ATOM 641 N N . PHE A 1 80 ? -5.472 -10.169 5.238 1.00 92.56 80 PHE A N 1
ATOM 642 C CA . PHE A 1 80 ? -4.617 -11.159 4.578 1.00 92.56 80 PHE A CA 1
ATOM 643 C C . PHE A 1 80 ? -4.896 -11.227 3.073 1.00 92.56 80 PHE A C 1
ATOM 645 O O . PHE A 1 80 ? -3.958 -11.340 2.293 1.00 92.56 80 PHE A O 1
ATOM 652 N N . VAL A 1 81 ? -6.165 -11.125 2.658 1.00 92.88 81 VAL A N 1
ATOM 653 C CA . VAL A 1 81 ? -6.541 -11.127 1.239 1.00 92.88 81 VAL A CA 1
ATOM 654 C C . VAL A 1 81 ? -5.859 -9.957 0.546 1.00 92.88 81 VAL A C 1
ATOM 656 O O . VAL A 1 81 ? -5.045 -10.162 -0.346 1.00 92.88 81 VAL A O 1
ATOM 659 N N . PHE A 1 82 ? -6.101 -8.740 1.027 1.00 94.25 82 PHE A N 1
ATOM 660 C CA . PHE A 1 82 ? -5.595 -7.530 0.391 1.00 94.25 82 PHE A CA 1
ATOM 661 C C . PHE A 1 82 ? -4.068 -7.433 0.389 1.00 94.25 82 PHE A C 1
ATOM 663 O O . PHE A 1 82 ? -3.488 -6.924 -0.564 1.00 94.25 82 PHE A O 1
ATOM 670 N N . GLU A 1 83 ? -3.403 -7.910 1.440 1.00 94.00 83 GLU A N 1
ATOM 671 C CA . GLU A 1 83 ? -1.942 -7.915 1.510 1.00 94.00 83 GLU A CA 1
ATOM 672 C C . GLU A 1 83 ? -1.338 -8.902 0.503 1.00 94.00 83 GLU A C 1
ATOM 674 O O . GLU A 1 83 ? -0.422 -8.540 -0.235 1.00 94.00 83 GLU A O 1
ATOM 679 N N . ASN A 1 84 ? -1.891 -10.114 0.388 1.00 93.00 84 ASN A N 1
ATOM 680 C CA . ASN A 1 84 ? -1.449 -11.056 -0.642 1.00 93.00 84 ASN A CA 1
ATOM 681 C C . ASN A 1 84 ? -1.751 -10.518 -2.056 1.00 93.00 84 ASN A C 1
ATOM 683 O O . ASN A 1 84 ? -0.899 -10.604 -2.939 1.00 93.00 84 ASN A O 1
ATOM 687 N N . GLU A 1 85 ? -2.912 -9.888 -2.269 1.00 93.31 85 GLU A N 1
ATOM 688 C CA . GLU A 1 85 ? -3.235 -9.213 -3.534 1.00 93.31 85 GLU A CA 1
ATOM 689 C C . GLU A 1 85 ? -2.235 -8.092 -3.855 1.00 93.31 85 GLU A C 1
ATOM 691 O O . GLU A 1 85 ? -1.757 -7.992 -4.984 1.00 93.31 85 GLU A O 1
ATOM 696 N N . ALA A 1 86 ? -1.882 -7.255 -2.878 1.00 93.75 86 ALA A N 1
ATOM 697 C CA . ALA A 1 86 ? -0.928 -6.163 -3.050 1.00 93.75 86 ALA A CA 1
ATOM 698 C C . ALA A 1 86 ? 0.483 -6.666 -3.381 1.00 93.75 86 ALA A C 1
ATOM 700 O O . ALA A 1 86 ? 1.155 -6.100 -4.249 1.00 93.75 86 ALA A O 1
ATOM 701 N N . HIS A 1 87 ? 0.913 -7.748 -2.738 1.00 92.44 87 HIS A N 1
ATOM 702 C CA . HIS A 1 87 ? 2.178 -8.397 -3.049 1.00 92.44 87 HIS A CA 1
ATOM 703 C C . HIS A 1 87 ? 2.177 -8.965 -4.475 1.00 92.44 87 HIS A C 1
ATOM 705 O O . HIS A 1 87 ? 3.055 -8.653 -5.274 1.00 92.44 87 HIS A O 1
ATOM 711 N N . GLU A 1 88 ? 1.157 -9.734 -4.848 1.00 91.12 88 GLU A N 1
ATOM 712 C CA . GLU A 1 88 ? 1.169 -10.499 -6.099 1.00 91.12 88 GLU A CA 1
ATOM 713 C C . GLU A 1 88 ? 0.760 -9.691 -7.336 1.00 91.12 88 GLU A C 1
ATOM 715 O O . GLU A 1 88 ? 1.358 -9.839 -8.403 1.00 91.12 88 GLU A O 1
ATOM 720 N N . LEU A 1 89 ? -0.239 -8.813 -7.217 1.00 91.88 89 LEU A N 1
ATOM 721 C CA . LEU A 1 89 ? -0.711 -7.992 -8.334 1.00 91.88 89 LEU A CA 1
ATOM 722 C C . LEU A 1 89 ? 0.142 -6.743 -8.541 1.00 91.88 89 LEU A C 1
ATOM 724 O O . LEU A 1 89 ? 0.257 -6.281 -9.680 1.00 91.88 89 LEU A O 1
ATOM 728 N N . TYR A 1 90 ? 0.731 -6.200 -7.469 1.00 91.81 90 TYR A N 1
ATOM 729 C CA . TYR A 1 90 ? 1.449 -4.926 -7.510 1.00 91.81 90 TYR A CA 1
ATOM 730 C C . TYR A 1 90 ? 2.937 -5.005 -7.137 1.00 91.81 90 TYR A C 1
ATOM 732 O O . TYR A 1 90 ? 3.670 -4.063 -7.442 1.00 91.81 90 TYR A O 1
ATOM 740 N N . GLY A 1 91 ? 3.422 -6.106 -6.559 1.00 90.62 91 GLY A N 1
ATOM 741 C CA . GLY A 1 91 ? 4.830 -6.241 -6.166 1.00 90.62 91 GLY A CA 1
ATOM 742 C C . GLY A 1 91 ? 5.189 -5.431 -4.918 1.00 90.62 91 GLY A C 1
ATOM 743 O O . GLY A 1 91 ? 6.317 -4.950 -4.792 1.00 90.62 91 GLY A O 1
ATOM 744 N N . VAL A 1 92 ? 4.220 -5.199 -4.029 1.00 92.69 92 VAL A N 1
ATOM 745 C CA . VAL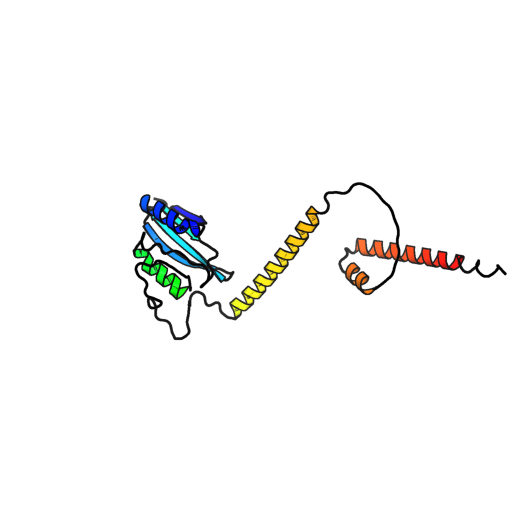 A 1 92 ? 4.465 -4.550 -2.733 1.00 92.69 92 VAL A CA 1
ATOM 746 C C . VAL A 1 92 ? 5.132 -5.554 -1.800 1.00 92.69 92 VAL A C 1
ATOM 748 O O . VAL A 1 92 ? 4.611 -6.648 -1.613 1.00 92.69 92 VAL A O 1
ATOM 751 N N . ASN A 1 93 ? 6.255 -5.184 -1.184 1.00 92.31 93 ASN A N 1
ATOM 752 C CA . ASN A 1 93 ? 6.911 -6.055 -0.216 1.00 92.31 93 ASN A CA 1
ATOM 753 C C . ASN A 1 93 ? 6.227 -5.920 1.152 1.00 92.31 93 ASN A C 1
ATOM 755 O O . ASN A 1 93 ? 6.306 -4.854 1.765 1.00 92.31 93 ASN A O 1
ATOM 759 N N . ILE A 1 94 ? 5.538 -6.969 1.610 1.00 92.38 94 ILE A N 1
ATOM 760 C CA . ILE A 1 94 ? 4.811 -6.970 2.886 1.00 92.38 94 ILE A CA 1
ATOM 761 C C . ILE A 1 94 ? 5.443 -7.984 3.835 1.00 92.38 94 ILE A C 1
ATOM 763 O O . ILE A 1 94 ? 5.623 -9.146 3.476 1.00 92.38 94 ILE A O 1
ATOM 767 N N . GLU A 1 95 ? 5.753 -7.549 5.056 1.00 92.44 95 GLU A N 1
ATOM 768 C CA . GLU A 1 95 ? 6.358 -8.388 6.093 1.00 92.44 95 GLU A CA 1
ATOM 769 C C . GLU A 1 95 ? 5.451 -8.531 7.319 1.00 92.44 95 GLU A C 1
ATOM 771 O O . GLU A 1 95 ? 4.819 -7.573 7.761 1.00 92.44 95 GLU A O 1
ATOM 776 N N . GLY A 1 96 ? 5.424 -9.729 7.912 1.00 88.50 96 GLY A N 1
ATOM 777 C CA . GLY A 1 96 ? 4.640 -10.011 9.122 1.00 88.50 96 GLY A CA 1
ATOM 778 C C . GLY A 1 96 ? 3.230 -10.553 8.868 1.00 88.50 96 GLY A C 1
ATOM 779 O O . GLY A 1 96 ? 2.408 -10.542 9.780 1.00 88.50 96 GLY A O 1
ATOM 780 N N . ASN A 1 97 ? 2.936 -11.034 7.656 1.00 86.88 97 ASN A N 1
ATOM 781 C CA . ASN A 1 97 ? 1.648 -11.657 7.352 1.00 86.88 97 ASN A CA 1
ATOM 782 C C . ASN A 1 97 ? 1.415 -12.900 8.216 1.00 86.88 97 ASN A C 1
ATOM 784 O O . ASN A 1 97 ? 2.176 -13.866 8.164 1.00 86.88 97 ASN A O 1
ATOM 788 N N . VAL A 1 98 ? 0.294 -12.917 8.938 1.00 88.88 98 VAL A N 1
ATOM 789 C CA . VAL A 1 98 ? -0.162 -14.098 9.688 1.00 88.88 98 VAL A CA 1
ATOM 790 C C . VAL A 1 98 ? -0.531 -15.245 8.739 1.00 88.88 98 VAL A C 1
ATOM 792 O O . VAL A 1 98 ? -0.345 -16.415 9.073 1.00 88.88 98 VAL A O 1
ATOM 795 N N . LEU A 1 99 ? -1.049 -14.921 7.549 1.00 89.50 99 LEU A N 1
ATOM 796 C CA . LEU A 1 99 ? -1.456 -15.890 6.535 1.00 89.50 99 LEU A CA 1
ATOM 797 C C . LEU A 1 99 ? -0.905 -15.476 5.163 1.00 89.50 99 LEU A C 1
ATOM 799 O O . LEU A 1 99 ? -1.509 -14.700 4.422 1.00 89.50 99 LEU A O 1
ATOM 803 N N . ASP A 1 100 ? 0.287 -15.985 4.865 1.00 86.44 100 ASP A N 1
ATOM 804 C CA . ASP A 1 100 ? 1.046 -15.721 3.642 1.00 86.44 100 ASP A CA 1
ATOM 805 C C . ASP A 1 100 ? 0.933 -16.901 2.663 1.00 86.44 100 ASP A C 1
ATOM 807 O O . ASP A 1 100 ? 1.276 -18.041 2.996 1.00 86.44 100 ASP A O 1
ATOM 811 N N . PHE A 1 101 ? 0.460 -16.627 1.444 1.00 87.25 101 PHE A N 1
ATOM 812 C CA . PHE A 1 101 ? 0.349 -17.621 0.373 1.00 87.25 101 PHE A CA 1
ATOM 813 C C . PHE A 1 101 ? 1.630 -17.755 -0.462 1.00 87.25 101 PHE A C 1
ATOM 815 O O . PHE A 1 101 ? 1.694 -18.620 -1.341 1.00 87.25 101 PHE A O 1
ATOM 822 N N . LYS A 1 102 ? 2.668 -16.958 -0.182 1.00 83.12 102 LYS A N 1
ATOM 823 C CA . LYS A 1 102 ? 4.001 -17.041 -0.796 1.00 83.12 102 LYS A CA 1
ATOM 824 C C . LYS A 1 102 ? 3.958 -16.985 -2.324 1.00 83.12 102 LYS A C 1
ATOM 826 O O . LYS A 1 102 ? 4.595 -17.800 -2.993 1.00 83.12 102 LYS A O 1
ATOM 831 N N . GLY A 1 103 ? 3.158 -16.074 -2.877 1.00 80.12 103 GLY A N 1
ATOM 832 C CA . GLY A 1 103 ? 3.004 -15.938 -4.328 1.00 80.12 103 GLY A CA 1
ATOM 833 C C . GLY A 1 103 ? 2.062 -16.967 -4.963 1.00 80.12 103 GLY A C 1
ATOM 834 O O . GLY A 1 103 ? 2.207 -17.277 -6.143 1.00 80.12 103 GLY A O 1
ATOM 835 N N . ASN A 1 104 ? 1.151 -17.563 -4.187 1.00 83.44 104 ASN A N 1
ATOM 836 C CA . ASN A 1 104 ? 0.175 -18.541 -4.678 1.00 83.44 104 ASN A CA 1
ATOM 837 C C . ASN A 1 104 ? -1.283 -18.123 -4.466 1.00 83.44 104 ASN A C 1
ATOM 839 O O . ASN A 1 104 ? -2.167 -18.959 -4.674 1.00 83.44 104 ASN A O 1
ATOM 843 N N . PHE A 1 105 ? -1.545 -16.889 -4.035 1.00 88.44 105 PHE A N 1
ATOM 844 C CA . PHE A 1 105 ? -2.902 -16.379 -3.873 1.00 88.44 105 PHE A CA 1
ATOM 845 C C . PHE A 1 105 ? -3.612 -16.286 -5.232 1.00 88.44 105 PHE A C 1
ATOM 847 O O . PHE A 1 105 ? -4.750 -16.732 -5.381 1.00 88.44 105 PHE A O 1
ATOM 854 N N . TYR A 1 106 ? -2.891 -15.834 -6.254 1.00 87.25 106 TYR A N 1
ATOM 855 C CA . TYR A 1 106 ? -3.252 -15.904 -7.658 1.00 87.25 106 TYR A CA 1
ATOM 856 C C . TYR A 1 106 ? -2.282 -16.779 -8.449 1.00 87.25 106 TYR A C 1
ATOM 858 O O . TYR A 1 106 ? -1.152 -17.063 -8.055 1.00 87.25 106 TYR A O 1
ATOM 866 N N . LYS A 1 107 ? -2.752 -17.230 -9.613 1.00 84.00 107 LYS A N 1
ATOM 867 C CA . LYS A 1 107 ? -1.941 -17.952 -10.592 1.00 84.00 107 LYS A CA 1
ATOM 868 C C . LYS A 1 107 ? -1.820 -17.106 -11.844 1.00 84.00 107 LYS A C 1
ATOM 870 O O . LYS A 1 107 ? -2.828 -16.776 -12.468 1.00 84.00 107 LYS A O 1
ATOM 875 N N . PHE A 1 108 ? -0.586 -16.787 -12.208 1.00 78.94 108 PHE A N 1
ATOM 876 C CA . PHE A 1 108 ? -0.265 -16.075 -13.436 1.00 78.94 108 PHE A CA 1
ATOM 877 C C . PHE A 1 108 ? 0.456 -17.000 -14.420 1.00 78.94 108 PHE A C 1
ATOM 879 O O . PHE A 1 108 ? 1.027 -18.011 -14.001 1.00 78.94 108 PHE A O 1
ATOM 886 N N . PRO A 1 109 ? 0.421 -16.685 -15.725 1.00 78.31 109 PRO A N 1
ATOM 887 C CA . PRO A 1 109 ? 1.284 -17.331 -16.704 1.00 78.31 109 PRO A CA 1
ATOM 888 C C . PRO A 1 109 ? 2.767 -17.145 -16.361 1.00 78.31 109 PRO A C 1
ATOM 890 O O . PRO A 1 109 ? 3.144 -16.164 -15.716 1.00 78.31 109 PRO A O 1
ATOM 893 N N . ASP A 1 110 ? 3.608 -18.056 -16.845 1.00 69.75 110 ASP A N 1
ATOM 894 C CA . ASP A 1 110 ? 5.051 -18.008 -16.608 1.00 69.75 110 ASP A CA 1
ATOM 895 C C . ASP A 1 110 ? 5.657 -16.662 -17.045 1.00 69.75 110 ASP A C 1
ATOM 897 O O . ASP A 1 110 ? 5.415 -16.176 -18.153 1.00 69.75 110 ASP A O 1
ATOM 901 N N . GLY A 1 111 ? 6.456 -16.060 -16.159 1.00 71.12 111 GLY A N 1
ATOM 902 C CA . GLY A 1 111 ? 7.136 -14.782 -16.399 1.00 71.12 111 GLY A CA 1
ATOM 903 C C . GLY A 1 111 ? 6.275 -13.530 -16.200 1.00 71.12 111 GLY A C 1
ATOM 904 O O . GLY A 1 111 ? 6.753 -12.427 -16.465 1.00 71.12 111 GLY A O 1
ATOM 905 N N . VAL A 1 112 ? 5.026 -13.666 -15.740 1.00 76.38 112 VAL A N 1
ATOM 906 C CA . VAL A 1 112 ? 4.171 -12.526 -15.381 1.00 76.38 112 VAL A CA 1
ATOM 907 C C . VAL A 1 112 ? 4.263 -12.260 -13.880 1.00 76.38 112 VAL A C 1
ATOM 909 O O . VAL A 1 112 ? 3.710 -13.001 -13.072 1.00 76.38 112 VAL A O 1
ATOM 912 N N . GLU A 1 113 ? 4.919 -11.158 -13.519 1.00 81.38 113 GLU A N 1
ATOM 913 C CA . GLU A 1 113 ? 5.015 -10.655 -12.145 1.00 81.38 113 GLU A CA 1
ATOM 914 C C . GLU A 1 113 ? 4.322 -9.292 -12.030 1.00 81.38 113 GLU A C 1
ATOM 916 O O . GLU A 1 113 ? 4.463 -8.440 -12.912 1.00 81.38 113 GLU A O 1
ATOM 921 N N . ALA A 1 114 ? 3.574 -9.077 -10.943 1.00 84.00 114 ALA A N 1
ATOM 922 C CA . ALA A 1 114 ? 2.888 -7.818 -10.645 1.00 84.00 114 ALA A CA 1
ATOM 923 C C . ALA A 1 114 ? 2.107 -7.219 -11.846 1.00 84.00 114 ALA A C 1
ATOM 925 O O . ALA A 1 114 ? 2.354 -6.070 -12.246 1.00 84.00 114 ALA A O 1
ATOM 926 N N . PRO A 1 115 ? 1.150 -7.963 -12.440 1.00 84.81 115 PRO A N 1
ATOM 927 C CA . PRO A 1 115 ? 0.487 -7.591 -13.693 1.00 84.81 115 PRO A CA 1
ATOM 928 C C . PRO A 1 115 ? -0.218 -6.230 -13.661 1.00 84.81 115 PRO A C 1
ATOM 930 O O . PRO A 1 115 ? -0.270 -5.546 -14.683 1.00 84.81 115 PRO A O 1
ATOM 933 N N . MET A 1 116 ? -0.698 -5.780 -12.496 1.00 87.31 116 MET A N 1
ATOM 934 C CA . MET A 1 116 ? -1.369 -4.478 -12.346 1.00 87.31 116 MET A CA 1
ATOM 935 C C . MET A 1 116 ? -0.404 -3.290 -12.395 1.00 87.31 116 MET A C 1
ATOM 937 O O . MET A 1 116 ? -0.814 -2.132 -12.287 1.00 87.31 116 MET A O 1
ATOM 941 N N . THR A 1 117 ? 0.888 -3.566 -12.570 1.00 83.62 117 THR A N 1
ATOM 942 C CA . THR A 1 117 ? 1.934 -2.553 -12.646 1.00 83.62 117 THR A CA 1
ATOM 943 C C . THR A 1 117 ? 2.731 -2.572 -13.942 1.00 83.62 117 THR A C 1
ATOM 945 O O . THR A 1 117 ? 3.676 -1.789 -14.086 1.00 83.62 117 THR A O 1
ATOM 948 N N . ILE A 1 118 ? 2.347 -3.430 -14.891 1.00 73.00 118 ILE A N 1
ATOM 949 C CA . ILE A 1 118 ? 2.908 -3.442 -16.237 1.00 73.00 118 ILE A CA 1
ATOM 950 C C . ILE A 1 118 ? 2.399 -2.197 -16.962 1.00 73.00 118 ILE A C 1
ATOM 952 O O . ILE A 1 118 ? 1.216 -2.046 -17.262 1.00 73.00 118 ILE A O 1
ATOM 956 N N . ILE A 1 119 ? 3.317 -1.283 -17.240 1.00 69.75 119 ILE A N 1
ATOM 957 C CA . ILE A 1 119 ? 3.075 -0.117 -18.079 1.00 69.75 119 ILE A CA 1
ATOM 958 C C . ILE A 1 119 ? 3.500 -0.527 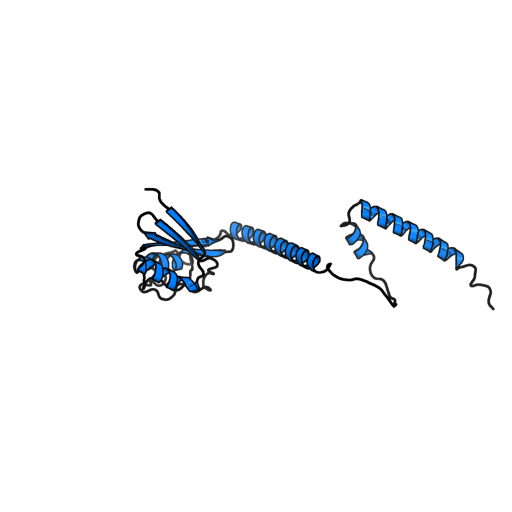-19.487 1.00 69.75 119 ILE A C 1
ATOM 960 O O . ILE A 1 119 ? 4.614 -1.020 -19.658 1.00 69.75 119 ILE A O 1
ATOM 964 N N . SER A 1 120 ? 2.635 -0.362 -20.494 1.00 68.31 120 SER A N 1
ATOM 965 C CA . SER A 1 120 ? 3.010 -0.716 -21.875 1.00 68.31 120 SER A CA 1
ATOM 966 C C . SER A 1 120 ? 4.315 -0.008 -22.287 1.00 68.31 120 SER A C 1
ATOM 968 O O . SER A 1 120 ? 4.571 1.102 -21.809 1.00 68.31 120 SER A O 1
ATOM 970 N N . PRO A 1 121 ? 5.139 -0.583 -23.184 1.00 68.12 121 PRO A N 1
ATOM 971 C CA . PRO A 1 121 ? 6.400 0.034 -23.611 1.00 68.12 121 PRO A CA 1
ATOM 972 C C . PRO A 1 121 ? 6.237 1.482 -24.096 1.00 68.12 121 PRO A C 1
ATOM 974 O O . PRO A 1 121 ? 7.059 2.346 -23.798 1.00 68.12 121 PRO A O 1
ATOM 977 N N . GLU A 1 122 ? 5.126 1.775 -24.773 1.00 71.06 122 GLU A N 1
ATOM 978 C CA . GLU A 1 122 ? 4.770 3.129 -25.206 1.00 71.06 122 GLU A CA 1
ATOM 979 C C . GLU A 1 122 ? 4.461 4.060 -24.028 1.00 71.06 122 GLU A C 1
ATOM 981 O O . GLU A 1 122 ? 4.902 5.210 -24.003 1.00 71.06 122 GLU A O 1
ATOM 986 N N . GLN A 1 123 ? 3.737 3.573 -23.019 1.00 62.22 123 GLN A N 1
ATOM 987 C CA . GLN A 1 123 ? 3.444 4.342 -21.812 1.00 62.22 123 GLN A CA 1
ATOM 988 C C . GLN A 1 123 ? 4.694 4.545 -20.943 1.00 62.22 123 GLN A C 1
ATOM 990 O O . GLN A 1 123 ? 4.819 5.598 -20.320 1.00 62.22 123 GLN A O 1
ATOM 995 N N . LEU A 1 124 ? 5.632 3.594 -20.927 1.00 64.25 124 LEU A N 1
ATOM 996 C CA . LEU A 1 124 ? 6.919 3.742 -20.249 1.00 64.25 124 LEU A CA 1
ATOM 997 C C . LEU A 1 124 ? 7.760 4.816 -20.950 1.00 64.25 124 LEU A C 1
ATOM 999 O O . LEU A 1 124 ? 8.191 5.769 -20.306 1.00 64.25 124 LEU A O 1
ATOM 1003 N N . ALA A 1 125 ? 7.875 4.750 -22.280 1.00 72.00 125 ALA A N 1
ATOM 1004 C CA . ALA A 1 125 ? 8.581 5.752 -23.078 1.00 72.00 125 ALA A CA 1
ATOM 1005 C C . ALA A 1 125 ? 7.959 7.158 -22.953 1.00 72.00 125 ALA A C 1
ATOM 1007 O O . ALA A 1 125 ? 8.671 8.160 -22.826 1.00 72.00 125 ALA A O 1
ATOM 1008 N N . ALA A 1 126 ? 6.625 7.261 -22.940 1.00 72.56 126 ALA A N 1
ATOM 1009 C CA . ALA A 1 126 ? 5.923 8.527 -22.737 1.00 72.56 126 ALA A CA 1
ATOM 1010 C C . ALA A 1 126 ? 6.147 9.098 -21.325 1.00 72.56 126 ALA A C 1
ATOM 1012 O O . ALA A 1 126 ? 6.344 10.309 -21.176 1.00 72.56 126 ALA A O 1
ATOM 1013 N N . ARG A 1 127 ? 6.165 8.243 -20.293 1.00 64.69 127 ARG A N 1
ATOM 1014 C CA . ARG A 1 127 ? 6.448 8.638 -18.904 1.00 64.69 127 ARG A CA 1
ATOM 1015 C C . ARG A 1 127 ? 7.897 9.064 -18.714 1.00 64.69 127 ARG A C 1
ATOM 1017 O O . ARG A 1 127 ? 8.127 10.116 -18.128 1.00 64.69 127 ARG A O 1
ATOM 1024 N N . GLU A 1 128 ? 8.862 8.335 -19.267 1.00 75.88 128 GLU A N 1
ATOM 1025 C CA . GLU A 1 128 ? 10.276 8.727 -19.230 1.00 75.88 128 GLU A CA 1
ATOM 1026 C C . GLU A 1 128 ? 10.512 10.073 -19.923 1.00 75.88 128 GLU A C 1
ATOM 1028 O O . GLU A 1 128 ? 11.236 10.931 -19.408 1.00 75.88 128 GLU A O 1
ATOM 1033 N N . LYS A 1 129 ? 9.859 10.306 -21.071 1.00 75.56 129 LYS A N 1
ATOM 1034 C CA . LYS A 1 129 ? 9.913 11.598 -21.767 1.00 75.56 129 LYS A CA 1
ATOM 1035 C C . LYS A 1 129 ? 9.310 12.717 -20.914 1.00 75.56 129 LYS A C 1
ATOM 1037 O O . LYS A 1 129 ? 9.910 13.786 -20.807 1.00 75.56 129 LYS A O 1
ATOM 1042 N N . ALA A 1 130 ? 8.164 12.478 -20.276 1.00 72.50 130 ALA A N 1
ATOM 1043 C CA . ALA A 1 130 ? 7.519 13.450 -19.394 1.00 72.50 130 ALA A CA 1
ATOM 1044 C C . ALA A 1 130 ? 8.351 13.747 -18.132 1.00 72.50 130 ALA A C 1
ATOM 1046 O O . ALA A 1 130 ? 8.510 14.913 -17.769 1.00 72.50 130 ALA A O 1
ATOM 1047 N N . ALA A 1 131 ? 8.941 12.725 -17.506 1.00 71.12 131 ALA A N 1
ATOM 1048 C CA . ALA A 1 131 ? 9.803 12.861 -16.334 1.00 71.12 131 ALA A CA 1
ATOM 1049 C C . ALA A 1 131 ? 11.079 13.656 -16.652 1.00 71.12 131 ALA A C 1
ATOM 1051 O O . ALA A 1 131 ? 11.441 14.560 -15.901 1.00 71.12 131 ALA A O 1
ATOM 1052 N N . LYS A 1 132 ? 11.714 13.414 -17.810 1.00 79.94 132 LYS A N 1
ATOM 1053 C CA . LYS A 1 132 ? 12.869 14.206 -18.277 1.00 79.94 132 LYS A CA 1
ATOM 1054 C C . LYS A 1 132 ? 12.514 15.680 -18.487 1.00 79.94 132 LYS A C 1
ATOM 1056 O O . LYS A 1 132 ? 13.289 16.558 -18.112 1.00 79.94 132 LYS A O 1
ATOM 1061 N N . ILE A 1 133 ? 11.335 15.965 -19.042 1.00 82.44 133 ILE A N 1
ATOM 1062 C CA . ILE A 1 133 ? 10.856 17.343 -19.229 1.00 82.44 133 ILE A CA 1
ATOM 1063 C C . ILE A 1 133 ? 10.575 18.012 -17.874 1.00 82.44 133 ILE A C 1
ATOM 1065 O O . ILE A 1 133 ? 10.972 19.160 -17.666 1.00 82.44 133 ILE A O 1
ATOM 1069 N N . ALA A 1 134 ? 9.942 17.302 -16.937 1.00 78.62 134 ALA A N 1
ATOM 1070 C CA . ALA A 1 134 ? 9.656 17.810 -15.596 1.00 78.62 134 ALA A CA 1
ATOM 1071 C C . ALA A 1 134 ? 10.940 18.086 -14.796 1.00 78.62 134 ALA A C 1
ATOM 1073 O O . ALA A 1 134 ? 11.076 19.165 -14.221 1.00 78.62 134 ALA A O 1
ATOM 1074 N N . ALA A 1 135 ? 11.914 17.173 -14.831 1.00 79.31 135 ALA A N 1
ATOM 1075 C CA . ALA A 1 135 ? 13.214 17.346 -14.184 1.00 79.31 135 ALA A CA 1
ATOM 1076 C C . ALA A 1 135 ? 13.998 18.531 -14.773 1.00 79.31 135 ALA A C 1
ATOM 1078 O O . ALA A 1 135 ? 14.559 19.338 -14.033 1.00 79.31 135 ALA A O 1
ATOM 1079 N N . ALA A 1 136 ? 13.982 18.703 -16.100 1.00 86.94 136 ALA A N 1
ATOM 1080 C CA . ALA A 1 136 ? 14.614 19.850 -16.751 1.00 86.94 136 ALA A CA 1
ATOM 1081 C C . ALA A 1 136 ? 13.950 21.181 -16.359 1.00 86.94 136 ALA A C 1
ATOM 1083 O O . ALA A 1 136 ? 14.639 22.186 -16.163 1.00 86.94 136 ALA A O 1
ATOM 1084 N N . LYS A 1 137 ? 12.620 21.198 -16.215 1.00 88.62 137 LYS A N 1
ATOM 1085 C CA . LYS A 1 137 ? 11.874 22.376 -15.760 1.00 88.62 137 LYS A CA 1
ATOM 1086 C C . LYS A 1 137 ? 12.170 22.696 -14.293 1.00 88.62 137 LYS A C 1
ATOM 1088 O O . LYS A 1 137 ? 12.516 23.835 -13.996 1.00 88.62 137 LYS A O 1
ATOM 1093 N N . ALA A 1 138 ? 12.141 21.695 -13.414 1.00 85.81 138 ALA A N 1
ATOM 1094 C CA . ALA A 1 138 ? 12.474 21.851 -12.000 1.00 85.81 138 ALA A CA 1
ATOM 1095 C C . ALA A 1 138 ? 13.918 22.344 -11.800 1.00 85.81 138 ALA A C 1
ATOM 1097 O O . ALA A 1 138 ? 14.156 23.255 -11.012 1.00 85.81 138 ALA A O 1
ATOM 1098 N N . ALA A 1 139 ? 14.881 21.830 -12.573 1.00 85.00 139 ALA A N 1
ATOM 1099 C CA . ALA A 1 139 ? 16.269 22.290 -12.527 1.00 85.00 139 ALA A CA 1
ATOM 1100 C C . ALA A 1 139 ? 16.431 23.747 -13.000 1.00 85.00 139 ALA A C 1
ATOM 1102 O O . ALA A 1 139 ? 17.234 24.496 -12.442 1.00 85.00 139 ALA A O 1
ATOM 1103 N N . ARG A 1 140 ? 15.668 24.175 -14.015 1.00 84.31 140 ARG A N 1
ATOM 1104 C CA . ARG A 1 140 ? 15.650 25.576 -14.468 1.00 84.31 140 ARG A CA 1
ATOM 1105 C C . ARG A 1 140 ? 15.008 26.500 -13.435 1.00 84.31 140 ARG A C 1
ATOM 1107 O O . ARG A 1 140 ? 15.542 27.574 -13.185 1.00 84.31 140 ARG A O 1
ATOM 1114 N N . GLU A 1 141 ? 13.911 26.079 -12.814 1.00 83.94 141 GLU A N 1
ATOM 1115 C CA . GLU A 1 141 ? 13.236 26.840 -11.756 1.00 83.94 141 GLU A CA 1
ATOM 1116 C C . GLU A 1 141 ? 14.091 26.941 -10.485 1.00 83.94 141 GLU A C 1
ATOM 1118 O O . GLU A 1 141 ? 14.162 28.012 -9.884 1.00 83.94 141 GLU A O 1
ATOM 1123 N N . ALA A 1 142 ? 14.811 25.877 -10.117 1.00 83.00 142 ALA A N 1
ATOM 1124 C CA . ALA A 1 142 ? 15.765 25.892 -9.010 1.00 83.00 142 ALA A CA 1
ATOM 1125 C C . ALA A 1 142 ? 16.941 26.845 -9.281 1.00 83.00 142 ALA A C 1
ATOM 1127 O O . ALA A 1 142 ? 17.275 27.662 -8.425 1.00 83.00 142 ALA A O 1
ATOM 1128 N N . LYS A 1 143 ? 17.519 26.821 -1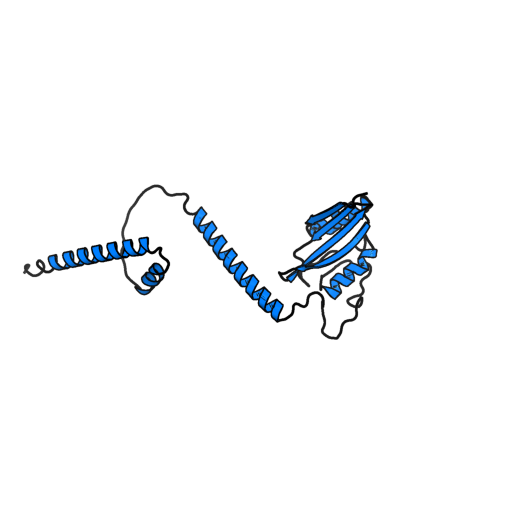0.493 1.00 80.88 143 LYS A N 1
ATOM 1129 C CA . LYS A 1 143 ? 18.571 27.774 -10.893 1.00 80.88 143 LYS A CA 1
ATOM 1130 C C . LYS A 1 143 ? 18.068 29.220 -10.927 1.00 80.88 143 LYS A C 1
ATOM 1132 O O . LYS A 1 143 ? 18.796 30.113 -10.513 1.00 80.88 143 LYS A O 1
ATOM 1137 N N . ALA A 1 144 ? 16.827 29.445 -11.362 1.00 77.81 144 ALA A N 1
ATOM 1138 C CA . ALA A 1 144 ? 16.214 30.773 -11.393 1.00 77.81 144 ALA A CA 1
ATOM 1139 C C . ALA A 1 144 ? 15.912 31.332 -9.989 1.00 77.81 144 ALA A C 1
ATOM 1141 O O . ALA A 1 144 ? 16.006 32.543 -9.777 1.00 77.81 144 ALA A O 1
ATOM 1142 N N . LYS A 1 145 ? 15.564 30.469 -9.024 1.00 75.94 145 LYS A N 1
ATOM 1143 C CA . LYS A 1 145 ? 15.416 30.856 -7.612 1.00 75.94 145 LYS A CA 1
ATOM 1144 C C . LYS A 1 145 ? 16.770 31.140 -6.958 1.00 75.94 145 LYS A C 1
ATOM 1146 O O . LYS A 1 145 ? 16.911 32.188 -6.340 1.00 75.94 145 LYS A O 1
ATOM 1151 N N . ALA A 1 146 ? 17.778 30.302 -7.205 1.00 69.88 146 ALA A N 1
ATOM 1152 C CA . ALA A 1 146 ? 19.139 30.524 -6.709 1.00 69.88 146 ALA A CA 1
ATOM 1153 C C . ALA A 1 146 ? 19.757 31.836 -7.234 1.00 69.88 146 ALA A C 1
ATOM 1155 O O . ALA A 1 146 ? 20.449 32.528 -6.498 1.00 69.88 146 ALA A O 1
ATOM 1156 N N . SER A 1 147 ? 19.453 32.234 -8.476 1.00 60.72 147 SER A N 1
ATOM 1157 C CA . SER A 1 147 ? 19.893 33.525 -9.030 1.00 60.72 147 SER A CA 1
ATOM 1158 C C . SER A 1 147 ? 19.116 34.746 -8.518 1.00 60.72 147 SER A C 1
ATOM 1160 O O . SER A 1 147 ? 19.526 35.869 -8.783 1.00 60.72 147 SER A O 1
ATOM 1162 N N . ARG A 1 148 ? 17.977 34.558 -7.833 1.00 56.91 148 ARG A N 1
ATOM 1163 C CA . ARG A 1 148 ? 17.196 35.656 -7.227 1.00 56.91 148 ARG A CA 1
ATOM 1164 C C . ARG A 1 148 ? 17.575 35.925 -5.771 1.00 56.91 148 ARG A C 1
ATOM 1166 O O . ARG A 1 148 ? 17.335 37.026 -5.296 1.00 56.91 148 ARG A O 1
ATOM 1173 N N . GLU A 1 149 ? 18.175 34.957 -5.085 1.00 44.28 149 GLU A N 1
ATOM 1174 C CA . GLU A 1 149 ? 18.661 35.117 -3.706 1.00 44.28 149 GLU A CA 1
ATOM 1175 C C . GLU A 1 149 ? 20.087 35.696 -3.634 1.00 44.28 149 GLU A C 1
ATOM 1177 O O . GLU A 1 149 ? 20.510 36.132 -2.569 1.00 44.28 149 GLU A O 1
ATOM 1182 N N . SER A 1 150 ? 20.816 35.773 -4.756 1.00 43.91 150 SER A N 1
ATOM 1183 C CA . SER A 1 150 ? 22.189 36.304 -4.805 1.00 43.91 150 SER A CA 1
ATOM 1184 C C . SER A 1 150 ? 22.310 37.796 -5.150 1.00 43.91 150 SER A C 1
ATOM 1186 O O . SER A 1 150 ? 23.428 38.295 -5.196 1.00 43.91 150 SER A O 1
ATOM 1188 N N . ASP A 1 151 ? 21.211 38.516 -5.409 1.00 45.72 151 ASP A N 1
ATOM 1189 C CA . ASP A 1 151 ? 21.234 39.941 -5.819 1.00 45.72 151 ASP A CA 1
ATOM 1190 C C . ASP A 1 151 ? 20.868 40.904 -4.668 1.00 45.72 151 ASP A C 1
ATOM 1192 O O . ASP A 1 151 ? 20.424 42.032 -4.866 1.00 45.72 151 ASP A O 1
ATOM 1196 N N . GLY A 1 152 ? 21.016 40.426 -3.429 1.00 41.50 152 GLY A N 1
ATOM 1197 C CA . GLY A 1 152 ? 20.607 41.113 -2.208 1.00 41.50 152 GLY A CA 1
ATOM 1198 C C . GLY A 1 152 ? 21.749 41.610 -1.328 1.00 41.50 152 GLY A C 1
ATOM 1199 O O . GLY A 1 152 ? 21.548 41.660 -0.125 1.00 41.50 152 GLY A O 1
ATOM 1200 N N . SER A 1 153 ? 22.927 41.939 -1.866 1.00 36.22 153 SER A N 1
ATOM 1201 C CA . SER A 1 153 ? 23.914 42.794 -1.178 1.00 36.22 153 SER A CA 1
ATOM 1202 C C . SER A 1 153 ? 25.157 43.010 -2.042 1.00 36.22 153 SER A C 1
ATOM 1204 O O . SER A 1 153 ? 25.960 42.088 -2.167 1.00 36.22 153 SER A O 1
ATOM 1206 N N . ASN A 1 154 ? 25.380 44.223 -2.557 1.00 30.34 154 ASN A N 1
ATOM 1207 C CA . ASN A 1 154 ? 26.623 44.916 -2.208 1.00 30.34 154 ASN A CA 1
ATOM 1208 C C . ASN A 1 154 ? 26.591 46.411 -2.557 1.00 30.34 154 ASN A C 1
ATOM 1210 O O . ASN A 1 154 ? 26.414 46.796 -3.713 1.00 30.34 154 ASN A O 1
ATOM 1214 N N . GLU A 1 155 ? 26.834 47.231 -1.541 1.00 29.58 155 GLU A N 1
ATOM 1215 C CA . GLU A 1 155 ? 27.284 48.614 -1.664 1.00 29.58 155 GLU A CA 1
ATOM 1216 C C . GLU A 1 155 ? 28.811 48.621 -1.906 1.00 29.58 155 GLU A C 1
ATOM 1218 O O . GLU A 1 155 ? 29.553 47.923 -1.222 1.00 29.58 155 GLU A O 1
ATOM 1223 N N . SER A 1 156 ? 29.250 49.473 -2.840 1.00 31.09 156 SER A N 1
ATOM 1224 C CA . SER A 1 156 ? 30.491 50.276 -2.783 1.00 31.09 156 SER A CA 1
ATOM 1225 C C . SER A 1 156 ? 31.896 49.650 -3.011 1.00 31.09 156 SER A C 1
ATOM 1227 O O . SER A 1 156 ? 32.551 49.243 -2.064 1.00 31.09 156 SER A O 1
ATOM 1229 N N . THR A 1 157 ? 32.395 49.797 -4.262 1.00 28.00 157 THR A N 1
ATOM 1230 C CA . THR A 1 157 ? 33.693 50.413 -4.735 1.00 28.00 157 THR A CA 1
ATOM 1231 C C . THR A 1 157 ? 35.098 49.938 -4.231 1.00 28.00 157 THR A C 1
ATOM 1233 O O . THR A 1 157 ? 35.207 49.443 -3.122 1.00 28.00 157 THR A O 1
ATOM 1236 N N . PRO A 1 158 ? 36.231 50.237 -4.938 1.00 50.12 158 PRO A N 1
ATOM 1237 C CA . PRO A 1 158 ? 36.798 49.616 -6.157 1.00 50.12 158 PRO A CA 1
ATOM 1238 C C . PRO A 1 158 ? 38.312 49.226 -5.996 1.00 50.12 158 PRO A C 1
ATOM 1240 O O . PRO A 1 158 ? 38.797 49.131 -4.877 1.00 50.12 158 PRO A O 1
ATOM 1243 N N . ASP A 1 159 ? 39.045 49.090 -7.121 1.00 25.45 159 ASP A N 1
ATOM 1244 C CA . ASP A 1 159 ? 40.494 48.798 -7.332 1.00 25.45 159 ASP A CA 1
ATOM 1245 C C . ASP A 1 159 ? 40.876 47.301 -7.383 1.00 25.45 159 ASP A C 1
ATOM 1247 O O . ASP A 1 159 ? 40.412 46.505 -6.586 1.00 25.45 159 ASP A O 1
ATOM 1251 N N . SER A 1 160 ? 41.715 46.779 -8.286 1.00 29.52 160 SER A N 1
ATOM 1252 C CA . SER A 1 160 ? 42.608 47.329 -9.314 1.00 29.52 160 SER A CA 1
ATOM 1253 C C . SER A 1 160 ? 42.943 46.213 -10.339 1.00 29.52 160 SER A C 1
ATOM 1255 O O . SER A 1 160 ? 42.748 45.036 -10.049 1.00 29.52 160 SER A O 1
ATOM 1257 N N . LYS A 1 161 ? 43.404 46.615 -11.538 1.00 29.89 161 LYS A N 1
ATOM 1258 C CA . LYS A 1 161 ? 44.220 45.916 -12.574 1.00 29.89 161 LYS A CA 1
ATOM 1259 C C . LYS A 1 161 ? 44.442 44.392 -12.416 1.00 29.89 161 LYS A C 1
ATOM 1261 O O . LYS A 1 161 ? 44.924 43.926 -11.393 1.00 29.89 161 LYS A O 1
ATOM 1266 N N . THR A 1 162 ? 44.313 43.581 -13.468 1.00 27.91 162 THR A N 1
ATOM 1267 C CA . THR A 1 162 ? 45.397 43.318 -14.447 1.00 27.91 162 THR A CA 1
ATOM 1268 C C . THR A 1 162 ? 44.862 42.479 -15.623 1.00 27.91 162 THR A C 1
ATOM 1270 O O . THR A 1 162 ? 43.841 41.809 -15.526 1.00 27.91 162 THR A O 1
ATOM 1273 N N . GLU A 1 163 ? 45.565 42.615 -16.739 1.00 28.06 163 GLU A N 1
ATOM 1274 C CA . GLU A 1 163 ? 45.301 42.277 -18.135 1.00 28.06 163 GLU A CA 1
ATOM 1275 C C . GLU A 1 163 ? 45.146 40.790 -18.517 1.00 28.06 163 GLU A C 1
ATOM 1277 O O . GLU A 1 163 ? 45.461 39.872 -17.762 1.00 28.06 163 GLU A O 1
ATOM 1282 N N . SER A 1 164 ? 44.817 40.634 -19.808 1.00 30.50 164 SER A N 1
ATOM 1283 C CA . SER A 1 164 ? 45.023 39.494 -20.717 1.00 30.50 164 SER A CA 1
ATOM 1284 C C . SER A 1 164 ? 43.845 38.535 -20.874 1.00 30.50 164 SER A C 1
ATOM 1286 O O . SER A 1 164 ? 43.125 38.259 -19.928 1.00 30.50 164 SER A O 1
ATOM 1288 N N . THR A 1 165 ? 43.561 37.929 -22.020 1.00 28.03 165 THR A N 1
ATOM 1289 C CA . THR A 1 165 ? 43.851 38.133 -23.448 1.00 28.03 165 THR A CA 1
ATOM 1290 C C . THR A 1 165 ? 42.820 37.222 -24.134 1.00 28.03 165 THR A C 1
ATOM 1292 O O . THR A 1 165 ? 42.359 36.245 -23.546 1.00 28.03 165 THR A O 1
ATOM 1295 N N . GLY A 1 166 ? 42.370 37.595 -25.329 1.00 34.06 166 GLY A N 1
ATOM 1296 C CA . GLY A 1 166 ? 41.179 37.043 -25.969 1.00 34.06 166 GLY A CA 1
ATOM 1297 C C . GLY A 1 166 ? 41.186 35.544 -26.290 1.00 34.06 166 GLY A C 1
ATOM 1298 O O . GLY A 1 166 ? 42.232 34.950 -26.520 1.00 34.06 166 GLY A O 1
ATOM 1299 N N . GLN A 1 167 ? 39.966 35.005 -26.349 1.00 33.34 167 GLN A N 1
ATOM 1300 C CA . GLN A 1 167 ? 39.451 33.816 -27.056 1.00 33.34 167 GLN A CA 1
ATOM 1301 C C . GLN A 1 167 ? 37.961 33.747 -26.644 1.00 33.34 167 GLN A C 1
ATOM 1303 O O . GLN A 1 167 ? 37.671 33.854 -25.462 1.00 33.34 167 GLN A O 1
ATOM 1308 N N . ASN A 1 168 ? 36.919 33.660 -27.466 1.00 38.59 168 ASN A N 1
ATOM 1309 C CA . ASN A 1 168 ? 36.724 33.539 -28.902 1.00 38.59 168 ASN A CA 1
ATOM 1310 C C . ASN A 1 168 ? 35.469 34.361 -29.263 1.00 38.59 168 ASN A C 1
ATOM 1312 O O . ASN A 1 168 ? 34.511 34.437 -28.494 1.00 38.59 168 ASN A O 1
ATOM 1316 N N . THR A 1 169 ? 35.462 34.967 -30.445 1.00 49.47 169 THR A N 1
ATOM 1317 C CA . THR A 1 169 ? 34.365 35.777 -31.010 1.00 49.47 169 THR A CA 1
ATOM 1318 C C . THR A 1 169 ? 33.037 35.025 -31.185 1.00 49.47 169 THR A C 1
ATOM 1320 O O . THR A 1 169 ? 31.999 35.657 -31.357 1.00 49.47 169 THR A O 1
ATOM 1323 N N . GLU A 1 170 ? 33.044 33.698 -31.078 1.00 49.53 170 GLU A N 1
ATOM 1324 C CA . GLU A 1 170 ? 31.875 32.829 -31.266 1.00 49.53 170 GLU A CA 1
ATOM 1325 C C . GLU A 1 170 ? 30.924 32.827 -30.047 1.00 49.53 170 GLU A C 1
ATOM 1327 O O . GLU A 1 170 ? 29.705 32.754 -30.207 1.00 49.53 170 GLU A O 1
ATOM 1332 N N . ASP A 1 171 ? 31.443 33.030 -28.828 1.00 47.28 171 ASP A N 1
ATOM 1333 C CA . ASP A 1 171 ? 30.639 33.102 -27.592 1.00 47.28 171 ASP A CA 1
ATOM 1334 C C . ASP A 1 171 ? 29.812 34.401 -27.477 1.00 47.28 171 ASP A C 1
ATOM 1336 O O . ASP A 1 171 ? 28.816 34.471 -26.747 1.00 47.28 171 ASP A O 1
ATOM 1340 N N . LEU A 1 172 ? 30.203 35.451 -28.209 1.00 51.28 172 LEU A N 1
ATOM 1341 C CA . LEU A 1 172 ? 29.500 36.736 -28.219 1.00 51.28 172 LEU A CA 1
ATOM 1342 C C . LEU A 1 172 ? 28.291 36.741 -29.162 1.00 51.28 172 LEU A C 1
ATOM 1344 O O . LEU A 1 172 ? 27.268 37.333 -28.811 1.00 51.28 172 LEU A O 1
ATOM 1348 N N . GLU A 1 173 ? 28.352 36.057 -30.308 1.00 52.56 173 GLU A N 1
ATOM 1349 C CA . GLU A 1 173 ? 27.198 35.954 -31.217 1.00 52.56 173 GLU A CA 1
ATOM 1350 C C . GLU A 1 173 ? 26.085 35.075 -30.632 1.00 52.56 173 GLU A C 1
ATOM 1352 O O . GLU A 1 173 ? 24.908 35.444 -30.702 1.00 52.56 173 GLU A O 1
ATOM 1357 N N . ALA A 1 174 ? 26.444 33.992 -29.933 1.00 55.97 174 ALA A N 1
ATOM 1358 C CA . ALA A 1 174 ? 25.485 33.157 -29.208 1.00 55.97 174 ALA A CA 1
ATOM 1359 C C . ALA A 1 174 ? 24.760 33.928 -28.085 1.00 55.97 174 ALA A C 1
ATOM 1361 O O . ALA A 1 174 ? 23.573 33.709 -27.831 1.00 55.97 174 ALA A O 1
ATOM 1362 N N . LYS A 1 175 ? 25.442 34.887 -27.443 1.00 54.69 175 LYS A N 1
ATOM 1363 C CA . LYS A 1 175 ? 24.859 35.756 -26.407 1.00 54.69 175 LYS A CA 1
ATOM 1364 C C . LYS A 1 175 ? 24.031 36.920 -26.951 1.00 54.69 175 LYS A C 1
ATOM 1366 O O . LYS A 1 175 ? 23.208 37.454 -26.209 1.00 54.69 175 LYS A O 1
ATOM 1371 N N . LEU A 1 176 ? 24.187 37.296 -28.223 1.00 51.56 176 LEU A N 1
ATOM 1372 C CA . LEU A 1 176 ? 23.324 38.295 -28.862 1.00 51.56 176 LEU A CA 1
ATOM 1373 C C . LEU A 1 176 ? 21.993 37.703 -29.348 1.00 51.56 176 LEU A C 1
ATOM 1375 O O . LEU A 1 176 ? 20.994 38.417 -29.355 1.00 51.56 176 LEU A O 1
ATOM 1379 N N . ALA A 1 177 ? 21.950 36.414 -29.700 1.00 57.88 177 ALA A N 1
ATOM 1380 C CA . ALA A 1 177 ? 20.724 35.744 -30.148 1.00 57.88 177 ALA A CA 1
ATOM 1381 C C . ALA A 1 177 ? 19.679 35.546 -29.028 1.00 57.88 177 ALA A C 1
ATOM 1383 O O . ALA A 1 177 ? 18.497 35.366 -29.310 1.00 57.88 177 ALA A O 1
ATOM 1384 N N . GLY A 1 178 ? 20.103 35.598 -27.760 1.00 56.97 178 GLY A N 1
ATOM 1385 C CA . GLY A 1 178 ? 19.226 35.522 -26.585 1.00 56.97 178 GLY A CA 1
ATOM 1386 C C . GLY A 1 178 ? 18.855 36.875 -25.966 1.00 56.97 178 GLY A C 1
ATOM 1387 O O . GLY A 1 178 ? 18.253 36.894 -24.894 1.00 56.97 178 GLY A O 1
ATOM 1388 N N . MET A 1 179 ? 19.244 37.998 -26.581 1.00 56.12 179 MET A N 1
ATOM 1389 C CA . MET A 1 179 ? 19.028 39.342 -26.036 1.00 56.12 179 MET A CA 1
ATOM 1390 C C . MET A 1 179 ? 17.814 40.025 -26.686 1.00 56.12 179 MET A C 1
ATOM 1392 O O . MET A 1 179 ? 17.606 39.935 -27.892 1.00 56.12 179 MET A O 1
ATOM 1396 N N . ASP A 1 180 ? 17.026 40.730 -25.871 1.00 66.38 180 ASP A N 1
ATOM 1397 C CA . ASP A 1 180 ? 15.874 41.534 -26.298 1.00 66.38 1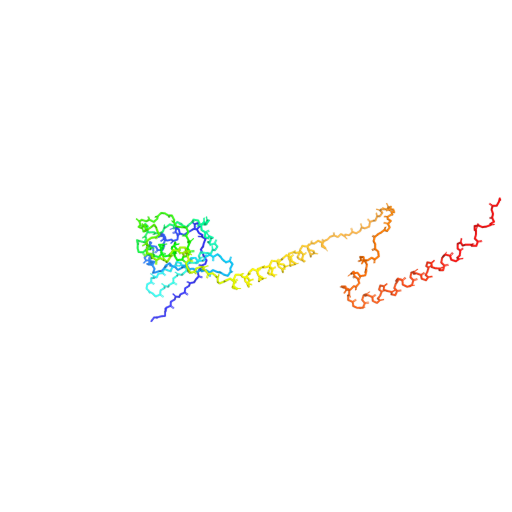80 ASP A CA 1
ATOM 1398 C C . ASP A 1 180 ? 16.281 42.548 -27.402 1.00 66.38 180 ASP A C 1
ATOM 1400 O O . ASP A 1 180 ? 17.319 43.213 -27.247 1.00 66.38 180 ASP A O 1
ATOM 1404 N N . PRO A 1 181 ? 15.530 42.665 -28.519 1.00 61.91 181 PRO A N 1
ATOM 1405 C CA . PRO A 1 181 ? 15.936 43.405 -29.721 1.00 61.91 181 PRO A CA 1
ATOM 1406 C C . PRO A 1 181 ? 16.348 44.863 -29.468 1.00 61.91 181 PRO A C 1
ATOM 1408 O O . PRO A 1 181 ? 17.270 45.360 -30.122 1.00 61.91 181 PRO A O 1
ATOM 1411 N N . GLU A 1 182 ? 15.753 45.541 -28.483 1.00 65.25 182 GLU A N 1
ATOM 1412 C CA . GLU A 1 182 ? 16.130 46.919 -28.132 1.00 65.25 182 GLU A CA 1
ATOM 1413 C C . GLU A 1 182 ? 17.512 47.010 -27.463 1.00 65.25 182 GLU A C 1
ATOM 1415 O O . GLU A 1 182 ? 18.284 47.944 -27.708 1.00 65.25 182 GLU A O 1
ATOM 1420 N N . LYS A 1 183 ? 17.878 46.015 -26.646 1.00 61.06 183 LYS A N 1
ATOM 1421 C CA . LYS A 1 183 ? 19.194 45.960 -25.992 1.00 61.06 183 LYS A CA 1
ATOM 1422 C C . LYS A 1 183 ? 20.286 45.568 -26.983 1.00 61.06 183 LYS A C 1
ATOM 1424 O O . LYS A 1 183 ? 21.371 46.149 -26.946 1.00 61.06 183 LYS A O 1
ATOM 1429 N N . ALA A 1 184 ? 19.982 44.668 -27.918 1.00 61.66 184 ALA A N 1
ATOM 1430 C CA . ALA A 1 184 ? 20.902 44.287 -28.987 1.00 61.66 184 ALA A CA 1
ATOM 1431 C C . ALA A 1 184 ? 21.250 45.479 -29.899 1.00 61.66 184 ALA A C 1
ATOM 1433 O O . ALA A 1 184 ? 22.422 45.685 -30.228 1.00 61.66 184 ALA A O 1
ATOM 1434 N N . ALA A 1 185 ? 20.263 46.315 -30.244 1.00 69.56 185 ALA A N 1
ATOM 1435 C CA . ALA A 1 185 ? 20.485 47.530 -31.028 1.00 69.56 185 ALA A CA 1
ATOM 1436 C C . ALA A 1 185 ? 21.391 48.538 -30.296 1.00 69.56 185 ALA A C 1
ATOM 1438 O O . ALA A 1 185 ? 22.324 49.085 -30.888 1.00 69.56 185 ALA A O 1
ATOM 1439 N N . LYS A 1 186 ? 21.182 48.729 -28.987 1.00 67.19 186 LYS A N 1
ATOM 1440 C CA . LYS A 1 186 ? 21.989 49.648 -28.169 1.00 67.19 186 LYS A CA 1
ATOM 1441 C C . LYS A 1 186 ? 23.441 49.183 -28.013 1.00 67.19 186 LYS A C 1
ATOM 1443 O O . LYS A 1 186 ? 24.354 50.005 -28.052 1.00 67.19 186 LYS A O 1
ATOM 1448 N N . VAL A 1 187 ? 23.665 47.874 -27.889 1.00 67.06 187 VAL A N 1
ATOM 1449 C CA . VAL A 1 187 ? 25.012 47.284 -27.807 1.00 67.06 187 VAL A CA 1
ATOM 1450 C C . VAL A 1 187 ? 25.739 47.374 -29.151 1.00 67.06 187 VAL A C 1
ATOM 1452 O O . VAL A 1 187 ? 26.913 47.741 -29.174 1.00 67.06 187 VAL A O 1
ATOM 1455 N N . ARG A 1 188 ? 25.049 47.133 -30.276 1.00 69.06 188 ARG A N 1
ATOM 1456 C CA . ARG A 1 188 ? 25.629 47.311 -31.620 1.00 69.06 188 ARG A CA 1
ATOM 1457 C C . ARG A 1 188 ? 26.013 48.767 -31.887 1.00 69.06 188 ARG A C 1
ATOM 1459 O O . ARG A 1 188 ? 27.131 49.018 -32.324 1.00 69.06 188 ARG A O 1
ATOM 1466 N N . ALA A 1 189 ? 25.154 49.722 -31.528 1.00 75.81 189 ALA A N 1
ATOM 1467 C CA . ALA A 1 189 ? 25.455 51.148 -31.662 1.00 75.81 189 ALA A CA 1
ATOM 1468 C C . ALA A 1 189 ? 26.645 51.583 -30.785 1.00 75.81 189 ALA A C 1
ATOM 1470 O O . ALA A 1 189 ? 27.507 52.340 -31.231 1.00 75.81 189 ALA A O 1
ATOM 1471 N N . ALA A 1 190 ? 26.733 51.074 -29.551 1.00 70.19 190 ALA A N 1
ATOM 1472 C CA . ALA A 1 190 ? 27.851 51.362 -28.654 1.00 70.19 190 ALA A CA 1
ATOM 1473 C C . ALA A 1 190 ? 29.175 50.757 -29.153 1.00 70.19 190 ALA A C 1
ATOM 1475 O O . ALA A 1 190 ? 30.220 51.400 -29.052 1.00 70.19 190 ALA A O 1
ATOM 1476 N N . MET A 1 191 ? 29.134 49.553 -29.730 1.00 69.62 191 MET A N 1
ATOM 1477 C CA . MET A 1 191 ? 30.293 48.897 -30.343 1.00 69.62 191 MET A CA 1
ATOM 1478 C C . MET A 1 191 ? 30.771 49.639 -31.591 1.00 69.62 191 MET A C 1
ATOM 1480 O O . MET A 1 191 ? 31.965 49.885 -31.728 1.00 69.62 191 MET A O 1
ATOM 1484 N N . GLU A 1 192 ? 29.861 50.067 -32.465 1.00 71.94 192 GLU A N 1
ATOM 1485 C CA . GLU A 1 192 ? 30.223 50.803 -33.679 1.00 71.94 192 GLU A CA 1
ATOM 1486 C C . GLU A 1 192 ? 30.782 52.202 -33.355 1.00 71.94 192 GLU A C 1
ATOM 1488 O O . GLU A 1 192 ? 31.745 52.660 -33.973 1.00 71.94 192 GLU A O 1
ATOM 1493 N N . ALA A 1 193 ? 30.244 52.860 -32.321 1.00 73.19 193 ALA A N 1
ATOM 1494 C CA . ALA A 1 193 ? 30.785 54.114 -31.802 1.00 73.19 193 ALA A CA 1
ATOM 1495 C C . ALA A 1 193 ? 32.172 53.926 -31.165 1.00 73.19 193 ALA A C 1
ATOM 1497 O O . ALA A 1 193 ? 33.052 54.773 -31.333 1.00 73.19 193 ALA A O 1
ATOM 1498 N N . LYS A 1 194 ? 32.394 52.806 -30.465 1.00 69.62 194 LYS A N 1
ATOM 1499 C CA . LYS A 1 194 ? 33.693 52.475 -29.869 1.00 69.62 194 LYS A CA 1
ATOM 1500 C C . LYS A 1 194 ? 34.734 52.138 -30.940 1.00 69.62 194 LYS A C 1
ATOM 1502 O O . LYS A 1 194 ? 35.833 52.678 -30.879 1.00 69.62 194 LYS A O 1
ATOM 1507 N N . ALA A 1 195 ? 34.360 51.375 -31.966 1.00 73.25 195 ALA A N 1
ATOM 1508 C CA . ALA A 1 195 ? 35.222 51.052 -33.102 1.00 73.25 195 ALA A CA 1
ATOM 1509 C C . ALA A 1 195 ? 35.629 52.305 -33.895 1.00 73.25 195 ALA A C 1
ATOM 1511 O O . ALA A 1 195 ? 36.799 52.472 -34.229 1.00 73.25 195 ALA A O 1
ATOM 1512 N N . LYS A 1 196 ? 34.704 53.251 -34.121 1.00 72.44 196 LYS A N 1
ATOM 1513 C CA . LYS A 1 196 ? 35.032 54.548 -34.747 1.00 72.44 196 LYS A CA 1
ATOM 1514 C C . LYS A 1 196 ? 35.972 55.392 -33.879 1.00 72.44 196 LYS A C 1
ATOM 1516 O O . LYS A 1 196 ? 36.856 56.063 -34.406 1.00 72.44 196 LYS A O 1
ATOM 1521 N N . ARG A 1 197 ? 35.825 55.337 -32.552 1.00 65.44 197 ARG A N 1
ATOM 1522 C CA . ARG A 1 197 ? 36.687 56.064 -31.604 1.00 65.44 197 ARG A CA 1
ATOM 1523 C C . ARG A 1 197 ? 38.082 55.441 -31.474 1.00 65.44 197 ARG A C 1
ATOM 1525 O O . ARG A 1 197 ? 39.047 56.169 -31.261 1.00 65.44 197 ARG A O 1
ATOM 1532 N N . GLU A 1 198 ? 38.194 54.125 -31.625 1.00 61.84 198 GLU A N 1
ATOM 1533 C CA . GLU A 1 198 ? 39.471 53.402 -31.671 1.00 61.84 198 GLU A CA 1
ATOM 1534 C C . GLU A 1 198 ? 40.184 53.586 -33.018 1.00 61.84 198 GLU A C 1
ATOM 1536 O O . GLU A 1 198 ? 41.381 53.859 -33.026 1.00 61.84 198 GLU A O 1
ATOM 1541 N N . ALA A 1 199 ? 39.460 53.588 -34.143 1.00 63.50 199 ALA A N 1
ATOM 1542 C CA . ALA A 1 199 ? 40.027 53.905 -35.457 1.00 63.50 199 ALA A CA 1
ATOM 1543 C C . ALA A 1 199 ? 40.567 55.348 -35.530 1.00 63.50 199 ALA A C 1
ATOM 1545 O O . ALA A 1 199 ? 41.655 55.580 -36.056 1.00 63.50 199 ALA A O 1
ATOM 1546 N N . ALA A 1 200 ? 39.859 56.314 -34.932 1.00 60.06 200 ALA A N 1
ATOM 1547 C CA . ALA A 1 200 ? 40.330 57.697 -34.838 1.00 60.06 200 ALA A CA 1
ATOM 1548 C C . ALA A 1 200 ? 41.569 57.853 -33.933 1.00 60.06 200 ALA A C 1
ATOM 1550 O O . ALA A 1 200 ? 42.415 58.701 -34.199 1.00 60.06 200 ALA A O 1
ATOM 1551 N N . ARG A 1 201 ? 41.706 57.021 -32.889 1.00 56.19 201 ARG A N 1
ATOM 1552 C CA . ARG A 1 201 ? 42.889 56.995 -32.007 1.00 56.19 201 ARG A CA 1
ATOM 1553 C C . ARG A 1 201 ? 44.096 56.291 -32.633 1.00 56.19 201 ARG A C 1
ATOM 1555 O O . ARG A 1 201 ? 45.224 56.654 -32.318 1.00 56.19 201 ARG A O 1
ATOM 1562 N N . GLY A 1 202 ? 43.872 55.324 -33.523 1.00 54.81 202 GLY A N 1
ATOM 1563 C CA . GLY A 1 202 ? 44.938 54.672 -34.288 1.00 54.81 202 GLY A CA 1
ATOM 1564 C C . GLY A 1 202 ? 45.573 55.592 -35.334 1.00 54.81 202 GLY A C 1
ATOM 1565 O O . GLY A 1 202 ? 46.784 55.554 -35.526 1.00 54.81 202 GLY A O 1
ATOM 1566 N N . ALA A 1 203 ? 44.784 56.477 -35.952 1.00 52.97 203 ALA A N 1
ATOM 1567 C CA . ALA A 1 203 ? 45.286 57.422 -36.950 1.00 52.97 203 ALA A CA 1
ATOM 1568 C C . ALA A 1 203 ? 46.163 58.545 -36.355 1.00 52.97 203 ALA A C 1
ATOM 1570 O O . ALA A 1 203 ? 47.067 59.024 -37.032 1.00 52.97 203 ALA A O 1
ATOM 1571 N N . SER A 1 204 ? 45.952 58.941 -35.092 1.00 50.59 204 SER A N 1
ATOM 1572 C CA . SER A 1 204 ? 46.782 59.952 -34.411 1.00 50.59 204 SER A CA 1
ATOM 1573 C C . SER A 1 204 ? 48.075 59.399 -33.800 1.00 50.59 204 SER A C 1
ATOM 1575 O O . SER A 1 204 ? 48.950 60.176 -33.446 1.00 50.59 204 SER A O 1
ATOM 1577 N N . ALA A 1 205 ? 48.211 58.075 -33.660 1.00 49.59 205 ALA A N 1
ATOM 1578 C CA . ALA A 1 205 ? 49.383 57.444 -33.043 1.00 49.59 205 ALA A CA 1
ATOM 1579 C C . ALA A 1 205 ? 50.487 57.065 -34.051 1.00 49.59 205 ALA A C 1
ATOM 1581 O O . ALA A 1 205 ? 51.577 56.673 -33.645 1.00 49.59 205 ALA A O 1
ATOM 1582 N N . GLN A 1 206 ? 50.231 57.180 -35.361 1.00 49.06 206 GLN A N 1
ATOM 1583 C CA . GLN A 1 206 ? 51.196 56.821 -36.409 1.00 49.06 206 GLN A CA 1
ATOM 1584 C C . GLN A 1 206 ? 52.015 58.014 -36.941 1.00 49.06 206 GLN A C 1
ATOM 1586 O O . GLN A 1 206 ? 52.900 57.813 -37.771 1.00 49.06 206 GLN A O 1
ATOM 1591 N N . SER A 1 207 ? 51.761 59.241 -36.463 1.00 47.34 207 SER A N 1
ATOM 1592 C CA . SER A 1 207 ? 52.522 60.440 -36.851 1.00 47.34 207 SER A CA 1
ATOM 1593 C C . SER A 1 207 ? 53.651 60.835 -35.890 1.00 47.34 207 SER A C 1
ATOM 1595 O O . SER A 1 207 ? 54.442 61.692 -36.258 1.00 47.34 207 SER A O 1
ATOM 1597 N N . GLU A 1 208 ? 53.775 6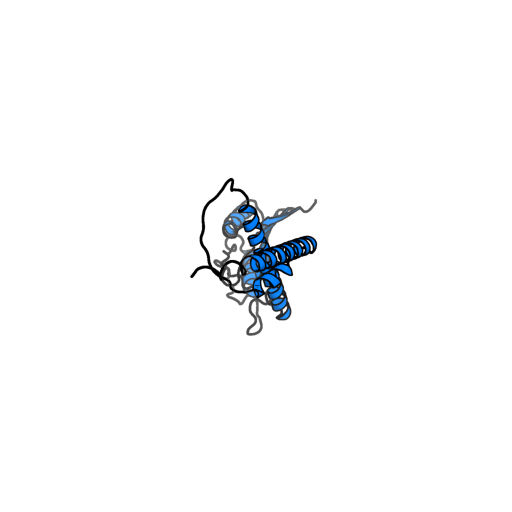0.230 -34.701 1.00 49.78 208 GLU A N 1
ATOM 1598 C CA . GLU A 1 208 ? 54.774 60.644 -33.687 1.00 49.78 208 GLU A CA 1
ATOM 1599 C C . GLU A 1 208 ? 55.933 59.652 -33.467 1.00 49.78 208 GLU A C 1
ATOM 1601 O O . GLU A 1 208 ? 56.863 59.955 -32.730 1.00 49.78 208 GLU A O 1
ATOM 1606 N N . SER A 1 209 ? 55.956 58.488 -34.127 1.00 45.28 209 SER A N 1
ATOM 1607 C CA . SER A 1 209 ? 57.033 57.491 -33.961 1.00 45.28 209 SER A CA 1
ATOM 1608 C C . SER A 1 209 ? 58.032 57.454 -35.128 1.00 45.28 209 SER A C 1
ATOM 1610 O O . SER A 1 209 ? 58.513 56.377 -35.490 1.00 45.28 209 SER A O 1
ATOM 1612 N N . LYS A 1 210 ? 58.313 58.602 -35.764 1.00 48.09 210 LYS A N 1
ATOM 1613 C CA . LYS A 1 210 ? 59.336 58.703 -36.825 1.00 48.09 210 LYS A CA 1
ATOM 1614 C C . LYS A 1 210 ? 60.333 59.864 -36.700 1.00 48.09 210 LYS A C 1
ATOM 1616 O O . LYS A 1 210 ? 61.172 59.994 -37.582 1.00 48.09 210 LYS A O 1
ATOM 1621 N N . GLU A 1 211 ? 60.312 60.641 -35.620 1.00 44.56 211 GLU A N 1
ATOM 1622 C CA . GLU A 1 211 ? 61.368 61.620 -35.321 1.00 44.56 211 GLU A CA 1
ATOM 1623 C C . GLU A 1 211 ? 61.864 61.408 -33.890 1.00 44.56 211 GLU A C 1
ATOM 1625 O O . GLU A 1 211 ? 61.185 61.731 -32.921 1.00 44.56 211 GLU A O 1
ATOM 1630 N N . GLY A 1 212 ? 63.034 60.794 -33.768 1.00 39.47 212 GLY A N 1
ATOM 1631 C CA . GLY A 1 212 ? 63.677 60.500 -32.492 1.00 39.47 212 GLY A CA 1
ATOM 1632 C C . GLY A 1 212 ? 64.884 59.593 -32.696 1.00 39.47 212 GLY A C 1
ATOM 1633 O O . GLY A 1 212 ? 64.934 58.507 -32.124 1.00 39.47 212 GLY A O 1
ATOM 1634 N N . GLU A 1 213 ? 65.767 60.018 -33.603 1.00 39.19 213 GLU A N 1
ATOM 1635 C CA . GLU A 1 213 ? 67.187 59.639 -33.634 1.00 39.19 213 GLU A CA 1
ATOM 1636 C C . GLU A 1 213 ? 67.917 60.309 -32.460 1.00 39.19 213 GLU A C 1
ATOM 1638 O O . GLU A 1 213 ? 67.559 61.470 -32.141 1.00 39.19 213 GLU A O 1
#